Protein AF-R5M3F8-F1 (afdb_monomer)

Foldseek 3Di:
DDPLVVLVVVVCVVQQKDFQKKKWWWQPLRWTKIWTWIQRPVVRFIKIKIAGRVPDDNPCRVVRIDIDTDDPVLVVLLLVLCVVCVVVQVDPVSQEAAQPQEPHTKMWMWGCHPNDIGIHIYHFADDPSVVSCLSVLVSRCVRDDPVCVVVNCRRHVVVPPALADAPFNHKDQAQLADDDPVPRPADQPDAFDWLAWDDDPQWIWTATPNKTWIWHADPSRIITIDIPDPHCNHVNNRSVCVNVVVHDAFWKKWFDPDLCCVVVVNTDIWGFRDADPQWTFTRRRNDTDTDGVVCVVVVRMDTPDDDPVRVVVND

pLDDT: mean 89.32, std 7.95, range [46.47, 97.69]

Nearest PDB structures (foldseek):
  1yem-assembly1_A  TM=2.404E-01  e=8.252E-01  Pyrococcus furiosus DSM 3638
  2dc4-assembly1_B  TM=2.552E-01  e=2.721E+00  Pyrococcus horikoshii
  3cvm-assembly2_B  TM=3.099E-01  e=3.615E+00  unclassified
  1db2-assembly1_A  TM=3.287E-01  e=7.565E+00  Homo sapiens

Sequence (315 aa):
MDNSILVIQKYLKKKKERVLLDLYIRDYNKSNFYIALVFNKRIEKFKVLFVPLDVCENKYIDDYVCYQFIDISSVNYILNTINDNDKLIRNDIFRNKINKYINSYYIEINTHINKRDYKFVTTRYIPSEWLFMFDVIVTLFERIPSFMNELCREILAVFSNSNEAIDYKYSIDFDLVNDDFSTLLFDTSEVHEVLFLEFIGGKYFAIVDNVLVVVEYNPRKILNLYCSSDDDSYIYSVLVAIRNKSYKKFYKLMVVDDKHDFEVGVAKYYLCYGLENDKFLIISGDKLETLDKSLYDEGLIRILDSDLELDKKLK

Radius of gyration: 23.75 Å; Cα contacts (8 Å, |Δi|>4): 570; chains: 1; bounding box: 52×48×65 Å

Solvent-accessible surface area (backbone atoms only — not comparable to full-atom values): 17606 Å² total; per-residue (Å²): 130,65,70,55,57,58,46,51,55,52,48,35,55,75,66,45,38,44,69,40,33,36,39,41,37,35,40,47,93,81,40,35,39,39,37,31,40,29,41,29,69,85,79,74,44,41,30,30,38,35,33,60,47,84,76,49,50,91,87,53,48,81,82,60,53,45,78,28,79,50,58,69,67,65,50,51,48,46,54,46,52,54,58,78,41,46,80,61,66,71,38,65,72,75,27,52,56,65,48,90,56,34,84,37,26,38,38,36,40,39,38,49,51,96,92,40,80,48,70,34,35,26,36,57,45,55,58,71,93,48,55,75,49,51,64,47,51,51,61,51,54,78,43,44,68,74,84,50,53,59,58,55,48,55,28,45,29,72,76,63,81,44,65,79,47,65,85,54,63,30,30,41,89,44,46,82,86,77,57,65,71,88,74,52,97,60,60,76,85,52,78,61,68,69,74,27,30,41,80,55,97,73,28,34,45,31,35,36,91,90,32,50,30,39,42,34,65,48,99,87,30,38,36,35,34,30,57,73,51,94,63,48,32,58,52,40,24,50,55,52,32,60,69,68,65,62,67,30,75,59,31,34,39,40,37,37,95,48,68,66,27,70,78,76,66,58,62,48,77,35,47,27,82,50,75,56,95,66,23,37,34,30,48,60,47,75,39,83,47,73,46,60,42,64,42,42,78,73,55,32,42,45,75,80,41,82,50,78,67,58,60,58,76,72,107

Secondary structure (DSSP, 8-state):
--HHHHHHHHHHHHHTEEEEEEEEEEEETTEEEEEEEEEETTTTEEEEEEEEGGG--TT-HHHH-EEEEE-HHHHHHHHHHHHHTHHHHT-HHHHEE--TTB-S-EEEEEEEETTEEEEEEEESS--GGGTHHHHHHHHHHTTS-GGGHHHHHHHTGGGS--TT----SEEEE--TTTS-GGGSSS--S----EEEEEEETTEEEEEETTEEEEEEE-TT-EEEEEESSS-THHHHHHHHHHHTT--BPPEEEEE-SSTTHHHHT--EEEEEEEEETTEEEEEETTEEEEEETHHHHTT-EEEEE--HHHHHHH-

Mean predicted aligned error: 7.32 Å

Structure (mmCIF, N/CA/C/O backbone):
data_AF-R5M3F8-F1
#
_entry.id   AF-R5M3F8-F1
#
loop_
_atom_site.group_PDB
_atom_site.id
_atom_site.type_symbol
_atom_site.label_atom_id
_atom_site.label_alt_id
_atom_site.label_comp_id
_atom_site.label_asym_id
_atom_site.label_entity_id
_atom_site.label_seq_id
_atom_site.pdbx_PDB_ins_code
_atom_site.Cartn_x
_atom_site.Cartn_y
_atom_site.Cartn_z
_atom_site.occupancy
_atom_site.B_iso_or_equiv
_atom_site.auth_seq_id
_atom_site.auth_comp_id
_atom_site.auth_asym_id
_atom_site.auth_atom_id
_atom_site.pdbx_PDB_model_num
ATOM 1 N N . MET A 1 1 ? -2.786 16.055 20.857 1.00 46.47 1 MET A N 1
ATOM 2 C CA . MET A 1 1 ? -3.782 14.963 20.842 1.00 46.47 1 MET A CA 1
ATOM 3 C C . MET A 1 1 ? -4.945 15.476 20.017 1.00 46.47 1 MET A C 1
ATOM 5 O O . MET A 1 1 ? -5.462 16.529 20.373 1.00 46.47 1 MET A O 1
ATOM 9 N N . ASP A 1 2 ? -5.259 14.842 18.887 1.00 63.53 2 ASP A N 1
ATOM 10 C CA . ASP A 1 2 ? -6.290 15.343 17.967 1.00 63.53 2 ASP A CA 1
ATOM 11 C C . ASP A 1 2 ? -7.635 15.490 18.680 1.00 63.53 2 ASP A C 1
ATOM 13 O O . ASP A 1 2 ? -8.081 14.575 19.378 1.00 63.53 2 ASP A O 1
ATOM 17 N N . ASN A 1 3 ? -8.286 16.644 18.505 1.00 73.25 3 ASN A N 1
ATOM 18 C CA . ASN A 1 3 ? -9.576 16.943 19.131 1.00 73.25 3 ASN A CA 1
ATOM 19 C C . ASN A 1 3 ? -10.612 15.839 18.858 1.00 73.25 3 ASN A C 1
ATOM 21 O O . ASN A 1 3 ? -11.385 15.506 19.756 1.00 73.25 3 ASN A O 1
ATOM 25 N N . SER A 1 4 ? -10.576 15.217 17.675 1.00 77.31 4 SER A N 1
ATOM 26 C CA . SER A 1 4 ? -11.477 14.138 17.251 1.00 77.31 4 SER A CA 1
ATOM 27 C C . SER A 1 4 ? -11.401 12.890 18.141 1.00 77.31 4 SER A C 1
ATOM 29 O O . SER A 1 4 ? -12.437 12.315 18.478 1.00 77.31 4 SER A O 1
ATOM 31 N N . ILE A 1 5 ? -10.212 12.511 18.629 1.00 80.06 5 ILE A N 1
ATOM 32 C CA . ILE A 1 5 ? -10.051 11.352 19.530 1.00 80.06 5 ILE A CA 1
ATOM 33 C C . ILE A 1 5 ? -10.754 11.611 20.868 1.00 80.06 5 ILE A C 1
ATOM 35 O O . ILE A 1 5 ? -11.438 10.737 21.403 1.00 80.06 5 ILE A O 1
ATOM 39 N N . LEU A 1 6 ? -10.650 12.834 21.399 1.00 84.50 6 LEU A N 1
ATOM 40 C CA . LEU A 1 6 ? -11.339 13.211 22.637 1.00 84.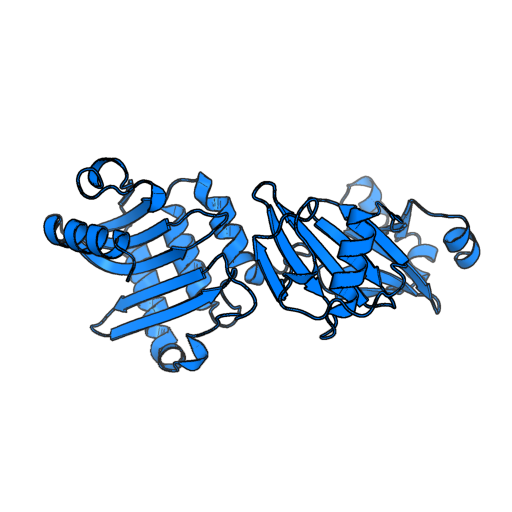50 6 LEU A CA 1
ATOM 41 C C . LEU A 1 6 ? -12.865 13.168 22.473 1.00 84.50 6 LEU A C 1
ATOM 43 O O . LEU A 1 6 ? -13.570 12.806 23.421 1.00 84.50 6 LEU A O 1
ATOM 47 N N . VAL A 1 7 ? -13.383 13.517 21.289 1.00 86.88 7 VAL A N 1
ATOM 48 C CA . VAL A 1 7 ? -14.817 13.394 20.975 1.00 86.88 7 VAL A CA 1
ATOM 49 C C . VAL A 1 7 ? -15.248 11.930 21.022 1.00 86.88 7 VAL A C 1
ATOM 51 O O . VAL A 1 7 ? -16.211 11.606 21.721 1.00 86.88 7 VAL A O 1
ATOM 54 N N . ILE A 1 8 ? -14.503 11.037 20.367 1.00 89.25 8 ILE A N 1
ATOM 55 C CA . ILE A 1 8 ? -14.793 9.596 20.347 1.00 89.25 8 ILE A CA 1
ATOM 56 C C . ILE A 1 8 ? -14.748 8.998 21.753 1.00 89.25 8 ILE A C 1
ATOM 58 O O . ILE A 1 8 ? -15.662 8.282 22.159 1.00 89.25 8 ILE A O 1
ATOM 62 N N . GLN A 1 9 ? -13.733 9.326 22.551 1.00 89.00 9 GLN A N 1
ATOM 63 C CA . GLN A 1 9 ? -13.631 8.823 23.923 1.00 89.00 9 GLN A CA 1
ATOM 64 C C . GLN A 1 9 ? -14.828 9.258 24.783 1.00 89.00 9 GLN A C 1
ATOM 66 O O . GLN A 1 9 ? -15.403 8.449 25.522 1.00 89.00 9 GLN A O 1
ATOM 71 N N . LYS A 1 10 ? -15.255 10.525 24.670 1.00 89.94 10 LYS A N 1
ATOM 72 C CA . LYS A 1 10 ? -16.466 11.027 25.344 1.00 89.94 10 LYS A CA 1
ATOM 73 C C . LYS A 1 10 ? -17.719 10.297 24.855 1.00 89.94 10 LYS A C 1
ATOM 75 O O . LYS A 1 10 ? -18.569 9.930 25.672 1.00 89.94 10 LYS A O 1
ATOM 80 N N . TYR A 1 11 ? -17.816 10.064 23.550 1.00 91.19 11 TYR A N 1
ATOM 81 C CA . TYR A 1 11 ? -18.914 9.349 22.911 1.00 91.19 11 TYR A CA 1
ATOM 82 C C . TYR A 1 11 ? -19.051 7.905 23.417 1.00 91.19 11 TYR A C 1
ATOM 84 O O . TYR A 1 11 ? -20.096 7.529 23.959 1.00 91.19 11 TYR A O 1
ATOM 92 N N . LEU A 1 12 ? -17.972 7.124 23.352 1.00 92.75 12 LEU A N 1
ATOM 93 C CA . LEU A 1 12 ? -17.917 5.738 23.824 1.00 92.75 12 LEU A CA 1
ATOM 94 C C . LEU A 1 12 ? -18.256 5.636 25.317 1.00 92.75 12 LEU A C 1
ATOM 96 O O . LEU A 1 12 ? -19.056 4.788 25.735 1.00 92.75 12 LEU A O 1
ATOM 100 N N . LYS A 1 13 ? -17.745 6.570 26.131 1.00 92.44 13 LYS A N 1
ATOM 101 C CA . LYS A 1 13 ? -18.074 6.655 27.562 1.00 92.44 13 LYS A CA 1
ATOM 102 C C . LYS A 1 13 ? -19.572 6.882 27.790 1.00 92.44 13 LYS A C 1
ATOM 104 O O . LYS A 1 13 ? -20.167 6.187 28.618 1.00 92.44 13 LYS A O 1
ATOM 109 N N . LYS A 1 14 ? -20.212 7.789 27.038 1.00 91.88 14 LYS A N 1
ATOM 110 C CA . LYS A 1 14 ? -21.673 8.031 27.089 1.00 91.88 14 LYS A CA 1
ATOM 111 C C . LYS A 1 14 ? -22.463 6.763 26.731 1.00 91.88 14 LYS A C 1
ATOM 113 O O . LYS A 1 14 ? -23.449 6.432 27.406 1.00 91.88 14 LYS A O 1
ATOM 118 N N . LYS A 1 15 ? -22.011 6.007 25.725 1.00 92.00 15 LYS A N 1
ATOM 119 C CA . LYS A 1 15 ? -22.625 4.734 25.297 1.00 92.00 15 LYS A CA 1
ATOM 120 C C . LYS A 1 15 ? -22.344 3.557 26.248 1.00 92.00 15 LYS A C 1
ATOM 122 O O . LYS A 1 15 ? -23.021 2.537 26.146 1.00 92.00 15 LYS A O 1
ATOM 127 N N . LYS A 1 16 ? -21.473 3.730 27.254 1.00 94.75 16 LYS A N 1
ATOM 128 C CA . LYS A 1 16 ? -20.971 2.675 28.163 1.00 94.75 16 LYS A CA 1
ATOM 129 C C . LYS A 1 16 ? -20.241 1.558 27.408 1.00 94.75 16 LYS A C 1
ATOM 131 O O . LYS A 1 16 ? -20.384 0.377 27.734 1.00 94.75 16 LYS A O 1
ATOM 136 N N . GLU A 1 17 ? -19.468 1.943 26.405 1.00 95.75 17 GLU A N 1
ATOM 137 C CA . GLU A 1 17 ? -18.689 1.032 25.575 1.00 95.75 17 GLU A CA 1
ATOM 138 C C . GLU A 1 17 ? -17.230 1.024 26.028 1.00 95.75 17 GLU A C 1
ATOM 140 O O . GLU A 1 17 ? -16.650 2.068 26.331 1.00 95.75 17 GLU A O 1
ATOM 145 N N . ARG A 1 18 ? -16.659 -0.176 26.145 1.00 95.00 18 ARG A N 1
ATOM 146 C CA . ARG A 1 18 ? -15.248 -0.391 26.476 1.00 95.00 18 ARG A CA 1
ATOM 147 C C . ARG A 1 18 ? -14.515 -0.821 25.214 1.00 95.00 18 ARG A C 1
ATOM 149 O O . ARG A 1 18 ? -14.872 -1.854 24.657 1.00 95.00 18 ARG A O 1
ATOM 156 N N . VAL A 1 19 ? -13.492 -0.073 24.821 1.00 95.75 19 VAL A N 1
ATOM 157 C CA . VAL A 1 19 ? -12.592 -0.452 23.725 1.00 95.75 19 VAL A CA 1
ATOM 158 C C . VAL A 1 19 ? -11.742 -1.647 24.149 1.00 95.75 19 VAL A C 1
ATOM 160 O O . VAL A 1 19 ? -11.277 -1.705 25.289 1.00 95.75 19 VAL A O 1
ATOM 163 N N . LEU A 1 20 ? -11.596 -2.617 23.252 1.00 96.25 20 LEU A N 1
ATOM 164 C CA . LEU A 1 20 ? -10.705 -3.773 23.403 1.00 96.25 20 LEU A CA 1
ATOM 165 C C . LEU A 1 20 ? -9.510 -3.669 22.463 1.00 96.25 20 LEU A C 1
ATOM 167 O O . LEU A 1 20 ? -8.409 -4.074 22.818 1.00 96.25 20 LEU A O 1
ATOM 171 N N . LEU A 1 21 ? -9.755 -3.136 21.273 1.00 96.50 21 LEU A N 1
ATOM 172 C CA . LEU A 1 21 ? -8.787 -2.912 20.219 1.00 96.50 21 LEU A CA 1
ATOM 173 C C . LEU A 1 21 ? -9.275 -1.708 19.420 1.00 96.50 21 LEU A C 1
ATOM 175 O O . LEU A 1 21 ? -10.465 -1.648 19.100 1.00 96.50 21 LEU A O 1
ATOM 179 N N . ASP A 1 22 ? -8.391 -0.781 19.092 1.00 96.19 22 ASP A N 1
ATOM 180 C CA . ASP A 1 22 ? -8.676 0.256 18.113 1.00 96.19 22 ASP A CA 1
ATOM 181 C C . ASP A 1 22 ? -7.530 0.472 17.137 1.00 96.19 22 ASP A C 1
ATOM 183 O O . ASP A 1 22 ? -6.392 0.069 17.372 1.00 96.19 22 ASP A O 1
ATOM 187 N N . LEU A 1 23 ? -7.897 1.038 15.998 1.00 96.38 23 LEU A N 1
ATOM 188 C CA . LEU A 1 23 ? -7.054 1.336 14.864 1.00 96.38 23 LEU A CA 1
ATOM 189 C C . LEU A 1 23 ? -7.346 2.780 14.456 1.00 96.38 23 LEU A C 1
ATOM 191 O O . LEU A 1 23 ? -8.469 3.127 14.082 1.00 96.38 23 LEU A O 1
ATOM 195 N N . TYR A 1 24 ? -6.323 3.615 14.547 1.00 95.25 24 TYR A N 1
ATOM 196 C CA . TYR A 1 24 ? -6.329 4.996 14.108 1.00 95.25 24 TYR A CA 1
ATOM 197 C C . TYR A 1 24 ? -5.483 5.118 12.844 1.00 95.25 24 TYR A C 1
ATOM 199 O O . TYR A 1 24 ? -4.287 4.834 12.861 1.00 95.25 24 TYR A O 1
ATOM 207 N N . ILE A 1 25 ? -6.117 5.529 11.749 1.00 94.44 25 ILE A N 1
ATOM 208 C CA . ILE A 1 25 ? -5.465 5.733 10.457 1.00 94.44 25 ILE A CA 1
ATOM 209 C C . ILE A 1 25 ? -5.529 7.220 10.154 1.00 94.44 25 ILE A C 1
ATOM 211 O O . ILE A 1 25 ? -6.622 7.782 10.063 1.00 94.44 25 ILE A O 1
ATOM 215 N N . ARG A 1 26 ? -4.370 7.857 10.007 1.00 92.06 26 ARG A N 1
ATOM 216 C CA . ARG A 1 26 ? -4.282 9.281 9.690 1.00 92.06 26 ARG A CA 1
ATOM 217 C C . ARG A 1 26 ? -3.716 9.515 8.317 1.00 92.06 26 ARG A C 1
ATOM 219 O O . ARG A 1 26 ? -2.819 8.794 7.879 1.00 92.06 26 ARG A O 1
ATOM 226 N N . ASP A 1 27 ? -4.184 10.597 7.713 1.00 87.75 27 ASP A N 1
ATOM 227 C CA . ASP A 1 27 ? -3.636 11.130 6.475 1.00 87.75 27 ASP A CA 1
ATOM 228 C C . ASP A 1 27 ? -3.572 10.061 5.364 1.00 87.75 27 ASP A C 1
ATOM 230 O O . ASP A 1 27 ? -2.717 10.118 4.480 1.00 87.75 27 ASP A O 1
ATOM 234 N N . TYR A 1 28 ? -4.491 9.083 5.382 1.00 87.94 28 TYR A N 1
ATOM 235 C CA . TYR A 1 28 ? -4.690 8.162 4.266 1.00 87.94 28 TYR A CA 1
ATOM 236 C C . TYR A 1 28 ? -5.359 8.952 3.162 1.00 87.94 28 TYR A C 1
ATOM 238 O O . TYR A 1 28 ? -6.531 9.319 3.278 1.00 87.94 28 TYR A O 1
ATOM 246 N N . ASN A 1 29 ? -4.617 9.262 2.103 1.00 83.88 29 ASN A N 1
ATOM 247 C CA . ASN A 1 29 ? -5.153 10.078 1.025 1.00 83.88 29 ASN A CA 1
ATOM 248 C C . ASN A 1 29 ? -5.717 11.432 1.524 1.00 83.88 29 ASN A C 1
ATOM 250 O O . ASN A 1 29 ? -6.631 11.965 0.911 1.00 83.88 29 ASN A O 1
ATOM 254 N N . LYS A 1 30 ? -5.191 12.025 2.610 1.00 84.44 30 LYS A N 1
ATOM 255 C CA . LYS A 1 30 ? -5.749 13.237 3.276 1.00 84.44 30 LYS A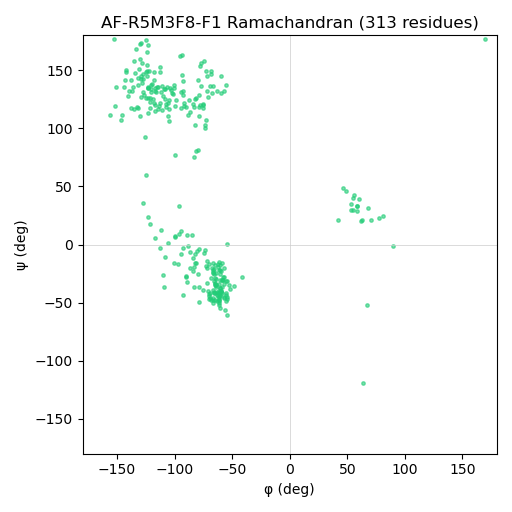 CA 1
ATOM 256 C C . LYS A 1 30 ? -7.069 13.010 4.032 1.00 84.44 30 LYS A C 1
ATOM 258 O O . LYS A 1 30 ? -7.813 13.958 4.267 1.00 84.44 30 LYS A O 1
ATOM 263 N N . SER A 1 31 ? -7.370 11.767 4.394 1.00 88.69 31 SER A N 1
ATOM 264 C CA . SER A 1 31 ? -8.524 11.398 5.212 1.00 88.69 31 SER A CA 1
ATOM 265 C C . SER A 1 31 ? -8.098 10.654 6.476 1.00 88.69 31 SER A C 1
ATOM 267 O O . SER A 1 31 ? -7.090 9.942 6.489 1.00 88.69 31 SER A O 1
ATOM 269 N N . ASN A 1 32 ? -8.880 10.817 7.540 1.00 91.94 32 ASN A N 1
ATOM 270 C CA . ASN A 1 32 ? -8.612 10.261 8.860 1.00 91.94 32 ASN A CA 1
ATOM 271 C C . ASN A 1 32 ? -9.750 9.329 9.296 1.00 91.94 32 ASN A C 1
ATOM 273 O O . ASN A 1 32 ? -10.930 9.681 9.217 1.00 91.94 32 ASN A O 1
ATOM 277 N N . PHE A 1 33 ? -9.407 8.154 9.821 1.00 93.50 33 PHE A N 1
ATOM 278 C CA . PHE A 1 33 ? -10.369 7.119 10.201 1.00 93.50 33 PHE A CA 1
ATOM 279 C C . PHE A 1 33 ? -10.062 6.537 11.576 1.00 93.50 33 PHE A C 1
ATOM 281 O O . PHE A 1 33 ? -8.905 6.388 11.967 1.00 93.50 33 PHE A O 1
ATOM 288 N N . TYR A 1 34 ? -11.115 6.150 12.289 1.00 94.81 34 TYR A N 1
ATOM 289 C CA . TYR A 1 34 ? -11.026 5.383 13.525 1.00 94.81 34 TYR A CA 1
ATOM 290 C C . TYR A 1 34 ? -11.898 4.137 13.427 1.00 94.81 34 TYR A C 1
ATOM 292 O O . TYR A 1 34 ? -13.085 4.221 13.104 1.00 94.81 34 TYR A O 1
ATOM 300 N N . ILE A 1 35 ? -11.309 2.985 13.726 1.00 96.75 35 ILE A N 1
ATOM 301 C CA . ILE A 1 35 ? -11.986 1.692 13.782 1.00 96.75 35 ILE A CA 1
ATOM 302 C C . ILE A 1 35 ? -11.768 1.120 15.178 1.00 96.75 35 ILE A C 1
ATOM 304 O O . ILE A 1 35 ? -10.651 1.152 15.681 1.00 96.75 35 ILE A O 1
ATOM 308 N N . ALA A 1 36 ? -12.801 0.584 15.822 1.00 96.81 36 ALA A N 1
ATOM 309 C CA . ALA A 1 36 ? -12.648 -0.003 17.150 1.00 96.81 36 ALA A CA 1
ATOM 310 C C . ALA A 1 36 ? -13.525 -1.228 17.369 1.00 96.81 36 ALA A C 1
ATOM 312 O O . ALA A 1 36 ? -14.725 -1.209 17.108 1.00 96.81 36 ALA A O 1
ATOM 313 N N . LEU A 1 37 ? -12.945 -2.267 17.960 1.00 97.69 37 LEU A N 1
ATOM 314 C CA . LEU A 1 37 ? -13.687 -3.343 18.593 1.00 97.69 37 LEU A CA 1
ATOM 315 C C . LEU A 1 37 ? -14.070 -2.916 20.011 1.00 97.69 37 LEU A C 1
ATOM 317 O O . LEU A 1 37 ? -13.213 -2.699 20.875 1.00 97.69 37 LEU A O 1
ATOM 321 N N . VAL A 1 38 ? -15.371 -2.844 20.271 1.00 97.00 38 VAL A N 1
ATOM 322 C CA . VAL A 1 38 ? -15.917 -2.394 21.550 1.00 97.00 38 VAL A CA 1
ATOM 323 C C . VAL A 1 38 ? -16.852 -3.425 22.169 1.00 97.00 38 VAL A C 1
ATOM 325 O O . VAL A 1 38 ? -17.626 -4.098 21.490 1.00 97.00 38 VAL A O 1
ATOM 328 N N . PHE A 1 39 ? -16.826 -3.513 23.496 1.00 96.88 39 PHE A N 1
ATOM 329 C CA . PHE A 1 39 ? -17.820 -4.227 24.289 1.00 96.88 39 PHE A CA 1
ATOM 330 C C . PHE A 1 39 ? -18.832 -3.240 24.872 1.00 96.88 39 PHE A C 1
ATOM 332 O O . PHE A 1 39 ? -18.475 -2.368 25.674 1.00 96.88 39 PHE A O 1
ATOM 339 N N . ASN A 1 40 ? -20.105 -3.390 24.511 1.00 96.12 40 ASN A N 1
ATOM 340 C CA . ASN A 1 40 ? -21.181 -2.573 25.054 1.00 96.12 40 ASN A CA 1
ATOM 341 C C . ASN A 1 40 ? -21.746 -3.207 26.329 1.00 96.12 40 ASN A C 1
ATOM 343 O O . ASN A 1 40 ? -22.437 -4.223 26.279 1.00 96.12 40 ASN A O 1
ATOM 347 N N . LYS A 1 41 ? -21.515 -2.558 27.475 1.00 93.62 41 LYS A N 1
ATOM 348 C CA . LYS A 1 41 ? -21.935 -3.076 28.787 1.00 93.62 41 LYS A CA 1
ATOM 349 C C . LYS A 1 41 ? -23.451 -3.113 28.998 1.00 93.62 41 LYS A C 1
ATOM 351 O O . LYS A 1 41 ? -23.896 -3.783 29.915 1.00 93.62 41 LYS A O 1
ATOM 356 N N . ARG A 1 42 ? -24.245 -2.350 28.235 1.00 92.69 42 ARG A N 1
ATOM 357 C CA . ARG A 1 42 ? -25.708 -2.285 28.433 1.00 92.69 42 ARG A CA 1
ATOM 358 C C . ARG A 1 42 ? -26.428 -3.482 27.833 1.00 92.69 42 ARG A C 1
ATOM 360 O O . ARG A 1 42 ? -27.438 -3.900 28.376 1.00 92.69 42 ARG A O 1
ATOM 367 N N . ILE A 1 43 ? -25.936 -3.961 26.694 1.00 94.12 43 ILE A N 1
ATOM 368 C CA . ILE A 1 43 ? -26.549 -5.064 25.942 1.00 94.12 43 ILE A CA 1
ATOM 369 C C . ILE A 1 43 ? -25.687 -6.328 25.945 1.00 94.12 43 ILE A C 1
ATOM 371 O O . ILE A 1 43 ? -26.084 -7.324 25.355 1.00 94.12 43 ILE A O 1
ATOM 375 N N . GLU A 1 44 ? -24.502 -6.267 26.558 1.00 94.69 44 GLU A N 1
ATOM 376 C CA . GLU A 1 44 ? -23.551 -7.378 26.675 1.00 94.69 44 GLU A CA 1
ATOM 377 C C . GLU A 1 44 ? -23.167 -7.990 25.318 1.00 94.69 44 GLU A C 1
ATOM 379 O O . GLU A 1 44 ? -23.033 -9.202 25.157 1.00 94.69 44 GLU A O 1
ATOM 384 N N . LYS A 1 45 ? -22.986 -7.130 24.310 1.00 96.62 45 LYS A N 1
ATOM 385 C CA . LYS A 1 45 ? -22.571 -7.517 22.955 1.00 96.62 45 LYS A CA 1
ATOM 386 C C . LYS A 1 45 ? -21.310 -6.782 22.530 1.00 96.62 45 LYS A C 1
ATOM 388 O O . LYS A 1 45 ? -21.046 -5.662 22.974 1.00 96.62 45 LYS A O 1
ATOM 393 N N . PHE A 1 46 ? -20.579 -7.414 21.621 1.00 97.62 46 PHE A N 1
ATOM 394 C CA . PHE A 1 46 ? -19.427 -6.834 20.948 1.00 97.62 46 PHE A CA 1
ATOM 395 C C . PHE A 1 46 ? -19.850 -6.211 19.623 1.00 97.62 46 PHE A C 1
ATOM 397 O O . PHE A 1 46 ? -20.777 -6.689 18.961 1.00 97.62 46 PHE A O 1
ATOM 404 N N . LYS A 1 47 ? -19.184 -5.121 19.255 1.00 96.88 47 LYS A N 1
ATOM 405 C CA . LYS A 1 47 ? -19.404 -4.419 17.993 1.00 96.88 47 LYS A CA 1
ATOM 406 C C . LYS A 1 47 ? -18.082 -3.917 17.445 1.00 96.88 47 LYS A C 1
ATOM 408 O O . LYS A 1 47 ? -17.202 -3.556 18.223 1.00 96.88 47 LYS A O 1
ATOM 413 N N . VAL A 1 48 ? -17.998 -3.826 16.129 1.00 97.44 48 VAL A N 1
ATOM 414 C CA . VAL A 1 48 ? -17.002 -3.007 15.453 1.00 97.44 48 VAL A CA 1
ATOM 415 C C . VAL A 1 48 ? -17.635 -1.654 15.150 1.00 97.44 48 VAL A C 1
ATOM 417 O O . VAL A 1 48 ? -18.775 -1.570 14.689 1.00 97.44 48 VAL A O 1
ATOM 420 N N . LEU A 1 49 ? -16.908 -0.607 15.505 1.00 95.44 49 LEU A N 1
ATOM 421 C CA . LEU A 1 49 ? -17.203 0.794 15.277 1.00 95.44 49 LEU A CA 1
ATOM 422 C C . LEU A 1 49 ? -16.312 1.286 14.136 1.00 95.44 49 LEU A C 1
ATOM 424 O O . LEU A 1 49 ? -15.112 1.040 14.174 1.00 95.44 49 LEU A O 1
ATOM 428 N N . PHE A 1 50 ? -16.874 2.031 13.191 1.00 95.31 50 PHE A N 1
ATOM 429 C CA . PHE A 1 50 ? -16.139 2.824 12.208 1.00 95.31 50 PHE A CA 1
ATOM 430 C C . PHE A 1 50 ? -16.562 4.291 12.293 1.00 95.31 50 PHE A C 1
ATOM 432 O O . PHE A 1 50 ? -17.757 4.591 12.384 1.00 95.31 50 PHE A O 1
ATOM 439 N N . VAL A 1 51 ? -15.583 5.195 12.254 1.00 92.94 51 VAL A N 1
ATOM 440 C CA . VAL A 1 51 ? -15.787 6.644 12.311 1.00 92.94 51 VAL A CA 1
ATOM 441 C C . VAL A 1 51 ? -14.875 7.349 11.298 1.00 92.94 51 VAL A C 1
ATOM 443 O O . VAL A 1 51 ? -13.651 7.296 11.454 1.00 92.94 51 VAL A O 1
ATOM 446 N N . PRO A 1 52 ? -15.431 8.052 10.296 1.00 91.19 52 PRO A N 1
ATOM 447 C CA . PRO A 1 52 ? -14.679 9.011 9.497 1.00 91.19 52 PRO A CA 1
ATOM 448 C C . PRO A 1 52 ? -14.461 10.285 10.324 1.00 91.19 52 PRO A C 1
ATOM 450 O O . PRO A 1 52 ? -15.409 10.948 10.751 1.00 91.19 52 PRO A O 1
ATOM 453 N N . LEU A 1 53 ? -13.208 10.622 10.602 1.00 89.25 53 LEU A N 1
ATOM 454 C CA . LEU A 1 53 ? -12.871 11.645 11.595 1.00 89.25 53 LEU A CA 1
ATOM 455 C C . LEU A 1 53 ? -12.919 13.063 11.049 1.00 89.25 53 LEU A C 1
ATOM 457 O O . LEU A 1 53 ? -13.122 13.994 11.827 1.00 89.25 53 LEU A O 1
ATOM 461 N N . ASP A 1 54 ? -12.786 13.216 9.735 1.00 85.81 54 ASP A N 1
ATOM 462 C CA . ASP A 1 54 ? -12.773 14.518 9.060 1.00 85.81 54 ASP A CA 1
ATOM 463 C C . ASP A 1 54 ? -14.128 15.238 9.139 1.00 85.81 54 ASP A C 1
ATOM 465 O O . ASP A 1 54 ? -14.196 16.457 9.032 1.00 85.81 54 ASP A O 1
ATOM 469 N N . VAL A 1 55 ? -15.211 14.488 9.367 1.00 79.50 55 VAL A N 1
ATOM 470 C CA . VAL A 1 55 ? -16.589 15.005 9.456 1.00 79.50 55 VAL A CA 1
ATOM 471 C C . VAL A 1 55 ? -17.128 15.037 10.891 1.00 79.50 55 VAL A C 1
ATOM 473 O O . VAL A 1 55 ? -18.272 15.423 11.129 1.00 79.50 55 VAL A O 1
ATOM 476 N N . CYS A 1 56 ? -16.318 14.635 11.875 1.00 74.12 56 CYS A N 1
ATOM 477 C CA . CYS A 1 56 ? -16.741 14.552 13.270 1.00 74.12 56 CYS A CA 1
ATOM 478 C C . CYS A 1 56 ? -16.730 15.922 13.962 1.00 74.12 56 CYS A C 1
ATOM 480 O O . CYS A 1 56 ? -15.837 16.243 14.748 1.00 74.12 56 CYS A O 1
ATOM 482 N N . GLU A 1 57 ? -17.779 16.713 13.750 1.00 64.44 57 GLU A N 1
ATOM 483 C CA . GLU A 1 57 ? -18.057 17.874 14.593 1.00 64.44 57 GLU A CA 1
ATOM 484 C C . GLU A 1 57 ? -18.676 17.437 15.934 1.00 64.44 57 GLU A C 1
ATOM 486 O O . GLU A 1 57 ? -19.580 16.602 15.990 1.00 64.44 57 GLU A O 1
ATOM 491 N N . ASN A 1 58 ? -18.205 18.033 17.038 1.00 65.94 58 ASN A N 1
ATOM 492 C CA . ASN A 1 58 ? -18.473 17.650 18.439 1.00 65.94 58 ASN A CA 1
ATOM 493 C C . ASN A 1 58 ? -19.920 17.236 18.803 1.00 65.94 58 ASN A C 1
ATOM 495 O O . ASN A 1 58 ? -20.106 16.511 19.781 1.00 65.94 58 ASN A O 1
ATOM 499 N N . LYS A 1 59 ? -20.950 17.732 18.105 1.00 64.50 59 LYS A N 1
ATOM 500 C CA . LYS A 1 59 ? -22.364 17.516 18.462 1.00 64.50 59 LYS A CA 1
ATOM 501 C C . LYS A 1 59 ? -23.079 16.432 17.648 1.00 64.50 59 LYS A C 1
ATOM 503 O O . LYS A 1 59 ? -24.109 15.962 18.121 1.00 64.50 59 LYS A O 1
ATOM 508 N N . TYR A 1 60 ? -22.533 16.005 16.509 1.00 74.69 60 TYR A N 1
ATOM 509 C CA . TYR A 1 60 ? -23.232 15.141 15.544 1.00 74.69 60 TYR A CA 1
ATOM 510 C C . TYR A 1 60 ? -22.514 13.813 15.275 1.00 74.69 60 TYR A C 1
ATOM 512 O O . TYR A 1 60 ? -22.818 13.127 14.312 1.00 74.69 60 TYR A O 1
ATOM 520 N N . ILE A 1 61 ? -21.577 13.399 16.139 1.00 83.00 61 ILE A N 1
ATOM 521 C CA . ILE A 1 61 ? -20.852 12.124 15.974 1.00 83.00 61 ILE A CA 1
ATOM 522 C C . ILE A 1 61 ? -21.787 10.906 15.847 1.00 83.00 61 ILE A C 1
ATOM 524 O O . ILE A 1 61 ? -21.460 9.966 15.134 1.00 83.00 61 ILE A O 1
ATOM 528 N N . ASP A 1 62 ? -22.962 10.934 16.491 1.00 83.50 62 ASP A N 1
ATOM 529 C CA . ASP A 1 62 ? -23.980 9.882 16.362 1.00 83.50 62 ASP A CA 1
ATOM 530 C C . ASP A 1 62 ? -24.428 9.664 14.899 1.00 83.50 62 ASP A C 1
ATOM 532 O O . ASP A 1 62 ? -24.780 8.538 14.557 1.00 83.50 62 ASP A O 1
ATOM 536 N N . ASP A 1 63 ? -24.364 10.693 14.046 1.00 84.94 63 ASP A N 1
ATOM 537 C CA . ASP A 1 63 ? -24.821 10.651 12.649 1.00 84.94 63 ASP A CA 1
ATOM 538 C C . ASP A 1 63 ? -23.772 10.049 11.694 1.00 84.94 63 ASP A C 1
ATOM 540 O O . ASP A 1 63 ? -24.110 9.604 10.598 1.00 84.94 63 ASP A O 1
ATOM 544 N N . TYR A 1 64 ? -22.501 10.005 12.107 1.00 85.69 64 TYR A N 1
ATOM 545 C CA . TYR A 1 64 ? -21.372 9.559 11.272 1.00 85.69 64 TYR A CA 1
ATOM 546 C C . TYR A 1 64 ? -20.807 8.195 11.679 1.00 85.69 64 TYR A C 1
ATOM 548 O O . TYR A 1 64 ? -19.979 7.612 10.978 1.00 85.69 64 TYR A O 1
ATOM 556 N N . VAL A 1 65 ? -21.233 7.686 12.830 1.00 89.75 65 VAL A N 1
ATOM 557 C CA . VAL A 1 65 ? -20.756 6.433 13.404 1.00 89.75 65 VAL A CA 1
ATOM 558 C C . VAL A 1 65 ? -21.462 5.239 12.761 1.00 89.75 65 VAL A C 1
ATOM 560 O O . VAL A 1 65 ? -22.684 5.112 12.814 1.00 89.75 65 VAL A O 1
ATOM 563 N N . CYS A 1 66 ? -20.679 4.297 12.242 1.00 91.75 66 CYS A N 1
ATOM 564 C CA . CYS A 1 66 ? -21.173 3.007 11.771 1.00 91.75 66 CYS A CA 1
ATOM 565 C C . CYS A 1 66 ? -20.866 1.912 12.796 1.00 91.75 66 CYS A C 1
ATOM 567 O O . CYS A 1 66 ? -19.728 1.775 13.242 1.00 91.75 66 CYS A O 1
ATOM 569 N N . TYR A 1 67 ? -21.874 1.110 13.146 1.00 93.69 67 TYR A N 1
ATOM 570 C CA . TYR A 1 67 ? -21.712 -0.060 14.007 1.00 93.69 67 TYR A CA 1
ATOM 571 C C . TYR A 1 67 ? -22.125 -1.331 13.286 1.00 93.69 67 TYR A C 1
ATOM 573 O O . TYR A 1 67 ? -23.207 -1.396 12.703 1.00 93.69 67 TYR A O 1
ATOM 581 N N . GLN A 1 68 ? -21.339 -2.382 13.475 1.00 96.44 68 GLN A N 1
ATOM 582 C CA . GLN A 1 68 ? -21.721 -3.734 13.101 1.00 96.44 68 GLN A CA 1
ATOM 583 C C . GLN A 1 68 ? -21.449 -4.690 14.259 1.00 96.44 68 GLN A C 1
ATOM 585 O O . GLN A 1 68 ? -20.430 -4.596 14.942 1.00 96.44 68 GLN A O 1
ATOM 590 N N . PHE A 1 69 ? -22.387 -5.597 14.529 1.00 96.25 69 PHE A N 1
ATOM 591 C CA . PHE A 1 69 ? -22.176 -6.631 15.537 1.00 96.25 69 PHE A CA 1
ATOM 592 C C . PHE A 1 69 ? -21.104 -7.617 15.080 1.00 96.25 69 PHE A C 1
ATOM 594 O O . PHE A 1 69 ? -20.996 -7.934 13.897 1.00 96.25 69 PHE A O 1
ATOM 601 N N . ILE A 1 70 ? -20.356 -8.129 16.051 1.00 97.06 70 ILE A N 1
ATOM 602 C CA . ILE A 1 70 ? -19.378 -9.194 15.857 1.00 97.06 70 ILE A CA 1
ATOM 603 C C . ILE A 1 70 ? -19.656 -10.300 16.871 1.00 97.06 70 ILE A C 1
ATOM 605 O O . ILE A 1 70 ? -20.036 -10.037 18.019 1.00 97.06 70 ILE A O 1
ATOM 609 N N . ASP A 1 71 ? -19.548 -11.543 16.422 1.00 94.56 71 ASP A N 1
ATOM 610 C CA . ASP A 1 71 ? -19.796 -12.710 17.253 1.00 94.56 71 ASP A CA 1
ATOM 611 C C . ASP A 1 71 ? -18.648 -12.945 18.248 1.00 94.56 71 ASP A C 1
ATOM 613 O O . ASP A 1 71 ? -17.515 -12.498 18.069 1.00 94.56 71 ASP A O 1
ATOM 617 N N . ILE A 1 72 ? -18.959 -13.661 19.328 1.00 95.06 72 ILE A N 1
ATOM 618 C CA . ILE A 1 72 ? -18.002 -13.926 20.404 1.00 95.06 72 ILE A CA 1
ATOM 619 C C . ILE A 1 72 ? -16.814 -14.778 19.940 1.00 95.06 72 ILE A C 1
ATOM 621 O O . ILE A 1 72 ? -15.726 -14.628 20.488 1.00 95.06 72 ILE A O 1
ATOM 625 N N . SER A 1 73 ? -16.991 -15.649 18.943 1.00 95.06 73 SER A N 1
ATOM 626 C CA . SER A 1 73 ? -15.926 -16.531 18.460 1.00 95.06 73 SER A CA 1
ATOM 627 C C . SER A 1 73 ? -14.850 -15.720 17.745 1.00 95.06 73 SER A C 1
ATOM 629 O O . SER A 1 73 ? -13.675 -15.858 18.080 1.00 95.06 73 SER A O 1
ATOM 631 N N . SER A 1 74 ? -15.250 -14.799 16.862 1.00 95.88 74 SER A N 1
ATOM 632 C CA . SER A 1 74 ? -14.345 -13.845 16.206 1.00 95.88 74 SER A CA 1
ATOM 633 C C . SER A 1 74 ? -13.619 -12.953 17.220 1.00 95.88 74 SER A C 1
ATOM 635 O O . SER A 1 74 ? -12.420 -12.706 17.107 1.00 95.88 74 SER A O 1
ATOM 637 N N . VAL A 1 75 ? -14.317 -12.506 18.269 1.00 96.12 75 VAL A N 1
ATOM 638 C CA . VAL A 1 75 ? -13.688 -11.728 19.350 1.00 96.12 75 VAL A CA 1
ATOM 639 C C . VAL A 1 75 ? -12.665 -12.564 20.110 1.00 96.12 75 VAL A C 1
ATOM 641 O O . VAL A 1 75 ? -11.546 -12.106 20.320 1.00 96.12 75 VAL A O 1
ATOM 644 N N . ASN A 1 76 ? -13.017 -13.785 20.510 1.00 95.06 76 ASN A N 1
ATOM 645 C CA . ASN A 1 76 ? -12.101 -14.675 21.218 1.00 95.06 76 ASN A CA 1
ATOM 646 C C . ASN A 1 76 ? -10.865 -14.995 20.376 1.00 95.06 76 ASN A C 1
ATOM 648 O O . ASN A 1 76 ? -9.773 -15.037 20.933 1.00 95.06 76 ASN A O 1
ATOM 652 N N . TYR A 1 77 ? -11.021 -15.159 19.059 1.00 94.81 77 TYR A N 1
ATOM 653 C CA . TYR A 1 77 ? -9.898 -15.310 18.137 1.00 94.81 77 TYR A CA 1
ATOM 654 C C . TYR A 1 77 ? -8.936 -14.122 18.243 1.00 94.81 77 TYR A C 1
ATOM 656 O O . TYR A 1 77 ? -7.783 -14.317 18.610 1.00 94.81 77 TYR A O 1
ATOM 664 N N . ILE A 1 78 ? -9.427 -12.889 18.056 1.00 94.88 78 ILE A N 1
ATOM 665 C CA . ILE A 1 78 ? -8.611 -11.666 18.174 1.00 94.88 78 ILE A CA 1
ATOM 666 C C . ILE A 1 78 ? -7.896 -11.598 19.532 1.00 94.88 78 ILE A C 1
ATOM 668 O O . ILE A 1 78 ? -6.698 -11.317 19.603 1.00 94.88 78 ILE A O 1
ATOM 672 N N . LEU A 1 79 ? -8.626 -11.851 20.624 1.00 93.75 79 LEU A N 1
ATOM 673 C CA . LEU A 1 79 ? -8.067 -11.790 21.975 1.00 93.75 79 LEU A CA 1
ATOM 674 C C . LEU A 1 79 ? -6.966 -12.839 22.184 1.00 93.75 79 LEU A C 1
ATOM 676 O O . LEU A 1 79 ? -5.933 -12.518 22.771 1.00 93.75 79 LEU A O 1
ATOM 680 N N . ASN A 1 80 ? -7.178 -14.070 21.718 1.00 93.88 80 ASN A N 1
ATOM 681 C CA . ASN A 1 80 ? -6.201 -15.151 21.825 1.00 93.88 80 ASN A CA 1
ATOM 682 C C . ASN A 1 80 ? -4.965 -14.855 20.976 1.00 93.88 80 ASN A C 1
ATOM 684 O O . ASN A 1 80 ? -3.866 -14.899 21.513 1.00 93.88 80 ASN A O 1
ATOM 688 N N . THR A 1 81 ? -5.134 -14.417 19.725 1.00 93.88 81 THR A N 1
ATOM 689 C CA . THR A 1 81 ? -4.023 -14.051 18.836 1.00 93.88 81 THR A CA 1
ATOM 690 C C . THR A 1 81 ? -3.109 -12.999 19.465 1.00 93.88 81 THR A C 1
ATOM 692 O O . THR A 1 81 ? -1.885 -13.127 19.413 1.00 93.88 81 THR A O 1
ATOM 695 N N . ILE A 1 82 ? -3.670 -11.983 20.129 1.00 92.25 82 ILE A N 1
ATOM 696 C CA . ILE A 1 82 ? -2.866 -10.970 20.832 1.00 92.25 82 ILE A CA 1
ATOM 697 C C . ILE A 1 82 ? -2.183 -11.562 22.077 1.00 92.25 82 ILE A C 1
ATOM 699 O O . ILE A 1 82 ? -1.005 -11.292 22.315 1.00 92.25 82 ILE A O 1
ATOM 703 N N . ASN A 1 83 ? -2.885 -12.383 22.863 1.00 91.06 83 ASN A N 1
ATOM 704 C CA . ASN A 1 83 ? -2.325 -12.998 24.073 1.00 91.06 83 ASN A CA 1
ATOM 705 C C . ASN A 1 83 ? -1.203 -14.005 23.767 1.00 91.06 83 ASN A C 1
ATOM 707 O O . ASN A 1 83 ? -0.199 -14.031 24.481 1.00 91.06 83 ASN A O 1
ATOM 711 N N . ASP A 1 84 ? -1.339 -14.800 22.709 1.00 93.06 84 ASP A N 1
ATOM 712 C CA . ASP A 1 84 ? -0.356 -15.811 22.307 1.00 93.06 84 ASP A CA 1
ATOM 713 C C . ASP A 1 84 ? 0.966 -15.163 21.863 1.00 93.06 84 ASP A C 1
ATOM 715 O O . ASP A 1 84 ? 2.044 -15.737 22.029 1.00 93.06 84 ASP A O 1
ATOM 719 N N . ASN A 1 85 ? 0.901 -13.911 21.400 1.00 92.25 85 ASN A N 1
ATOM 720 C CA . ASN A 1 85 ? 2.051 -13.107 20.994 1.00 92.25 85 ASN A CA 1
ATOM 721 C C . ASN A 1 85 ? 2.571 -12.162 22.102 1.00 92.25 85 ASN A C 1
ATOM 723 O O . ASN A 1 85 ? 3.471 -11.359 21.847 1.00 92.25 85 ASN A O 1
ATOM 727 N N . ASP A 1 86 ? 2.089 -12.278 23.351 1.00 88.50 86 ASP A N 1
ATOM 728 C CA . ASP A 1 86 ? 2.400 -11.353 24.462 1.00 88.50 86 ASP A CA 1
ATOM 729 C C . ASP A 1 86 ? 3.905 -11.117 24.683 1.00 88.50 86 ASP A C 1
ATOM 731 O O . ASP A 1 86 ? 4.346 -10.009 24.992 1.00 88.50 86 ASP A O 1
ATOM 735 N N . LYS A 1 87 ? 4.723 -12.163 24.526 1.00 88.25 87 LYS A N 1
ATOM 736 C CA . LYS A 1 87 ? 6.177 -12.058 24.715 1.00 88.25 87 LYS A CA 1
ATOM 737 C C . LYS A 1 87 ? 6.826 -11.135 23.683 1.00 88.25 87 LYS A C 1
ATOM 739 O O . LYS A 1 87 ? 7.689 -10.345 24.056 1.00 88.25 87 LYS A O 1
ATOM 744 N N . LEU A 1 88 ? 6.409 -11.231 22.420 1.00 87.88 88 LEU A N 1
ATOM 745 C CA . LEU A 1 88 ? 6.939 -10.421 21.320 1.00 87.88 88 LEU A CA 1
ATOM 746 C C . LEU A 1 88 ? 6.499 -8.965 21.475 1.00 87.88 88 LEU A C 1
ATOM 748 O O . LEU A 1 88 ? 7.321 -8.049 21.430 1.00 87.88 88 LEU A O 1
ATOM 752 N N . ILE A 1 89 ? 5.209 -8.758 21.748 1.00 90.94 89 ILE A N 1
ATOM 753 C CA . ILE A 1 89 ? 4.606 -7.424 21.775 1.00 90.94 89 ILE A CA 1
ATOM 754 C C . ILE A 1 89 ? 5.075 -6.575 22.953 1.00 90.94 89 ILE A C 1
ATOM 756 O O . ILE A 1 89 ? 4.938 -5.364 22.892 1.00 90.94 89 ILE A O 1
ATOM 760 N N . ARG A 1 90 ? 5.667 -7.146 24.009 1.00 88.25 90 ARG A N 1
ATOM 761 C CA . ARG A 1 90 ? 6.258 -6.362 25.112 1.00 88.25 90 ARG A CA 1
ATOM 762 C C . ARG A 1 90 ? 7.466 -5.529 24.696 1.00 88.25 90 ARG A C 1
ATOM 764 O O . ARG A 1 90 ? 7.782 -4.569 25.390 1.00 88.25 90 ARG A O 1
ATOM 771 N N . ASN A 1 91 ? 8.129 -5.867 23.594 1.00 89.81 91 ASN A N 1
ATOM 772 C CA . ASN A 1 91 ? 9.269 -5.107 23.102 1.00 89.81 91 ASN A CA 1
ATOM 773 C C . ASN A 1 91 ? 8.804 -3.837 22.367 1.00 89.81 91 ASN A C 1
ATOM 775 O O . ASN A 1 91 ? 8.129 -3.913 21.347 1.00 89.81 91 ASN A O 1
ATOM 779 N N . ASP A 1 92 ? 9.183 -2.662 22.862 1.00 86.88 92 ASP A N 1
ATOM 780 C CA . ASP A 1 92 ? 8.781 -1.374 22.281 1.00 86.88 92 ASP A CA 1
ATOM 781 C C . ASP A 1 92 ? 9.321 -1.167 20.859 1.00 86.88 92 ASP A C 1
ATOM 783 O O . ASP A 1 92 ? 8.606 -0.646 20.004 1.00 86.88 92 ASP A O 1
ATOM 787 N N . ILE A 1 93 ? 10.543 -1.636 20.579 1.00 89.00 93 ILE A N 1
ATOM 788 C CA . ILE A 1 93 ? 11.167 -1.559 19.246 1.00 89.00 93 ILE A CA 1
ATOM 789 C C . ILE A 1 93 ? 10.387 -2.416 18.247 1.00 89.00 93 ILE A C 1
ATOM 791 O O . ILE A 1 93 ? 10.231 -2.049 17.087 1.00 89.00 93 ILE A O 1
ATOM 795 N N . PHE A 1 94 ? 9.847 -3.548 18.702 1.00 92.25 94 PHE A N 1
ATOM 796 C CA . PHE A 1 94 ? 8.999 -4.389 17.863 1.00 92.25 94 PHE A CA 1
ATOM 797 C C . PHE A 1 94 ? 7.704 -3.667 17.465 1.00 92.25 94 PHE A C 1
ATOM 799 O O . PHE A 1 94 ? 7.232 -3.855 16.347 1.00 92.25 94 PHE A O 1
ATOM 806 N N . ARG A 1 95 ? 7.150 -2.827 18.351 1.00 94.06 95 ARG A N 1
ATOM 807 C CA . ARG A 1 95 ? 5.874 -2.125 18.143 1.00 94.06 95 ARG A CA 1
ATOM 808 C C . ARG A 1 95 ? 5.990 -0.795 17.399 1.00 94.06 95 ARG A C 1
ATOM 810 O O . ARG A 1 95 ? 4.981 -0.322 16.883 1.00 94.06 95 ARG A O 1
ATOM 817 N N . ASN A 1 96 ? 7.165 -0.171 17.362 1.00 94.81 96 ASN A N 1
ATOM 818 C CA . ASN A 1 96 ? 7.372 1.092 16.659 1.00 94.81 96 ASN A CA 1
ATOM 819 C C . ASN A 1 96 ? 8.142 0.875 15.354 1.00 94.81 96 ASN A C 1
ATOM 821 O O . ASN A 1 96 ? 9.347 0.635 15.358 1.00 94.81 96 ASN A O 1
ATOM 825 N N . LYS A 1 97 ? 7.418 0.977 14.243 1.00 94.00 97 LYS A N 1
ATOM 826 C CA . LYS A 1 97 ? 7.877 0.726 12.875 1.00 94.00 97 LYS A CA 1
ATOM 827 C C . LYS A 1 97 ? 7.559 1.920 11.969 1.00 94.00 97 LYS A C 1
ATOM 829 O O . LYS A 1 97 ? 7.159 1.749 10.823 1.00 94.00 97 LYS A O 1
ATOM 834 N N . ILE A 1 98 ? 7.647 3.136 12.513 1.00 92.75 98 ILE A N 1
ATOM 835 C CA . ILE A 1 98 ? 7.435 4.379 11.760 1.00 92.75 98 ILE A CA 1
ATOM 836 C C . ILE A 1 98 ? 8.607 4.597 10.801 1.00 92.75 98 ILE A C 1
ATOM 838 O O . ILE A 1 98 ? 9.759 4.668 11.233 1.00 92.75 98 ILE A O 1
ATOM 842 N N . ASN A 1 99 ? 8.307 4.797 9.520 1.00 89.06 99 ASN A N 1
ATOM 843 C CA . ASN A 1 99 ? 9.254 5.351 8.566 1.00 89.06 99 ASN A CA 1
ATOM 844 C C . ASN A 1 99 ? 9.176 6.886 8.620 1.00 89.06 99 ASN A C 1
ATOM 846 O O . ASN A 1 99 ? 8.169 7.487 8.255 1.00 89.06 99 ASN A O 1
ATOM 850 N N . LYS A 1 100 ? 10.260 7.535 9.064 1.00 88.06 100 LYS A N 1
ATOM 851 C CA . LYS A 1 100 ? 10.346 9.003 9.198 1.00 88.06 100 LYS A CA 1
ATOM 852 C C . LYS A 1 100 ? 10.205 9.766 7.872 1.00 88.06 100 LYS A C 1
ATOM 854 O O . LYS A 1 100 ? 9.984 10.972 7.894 1.00 88.06 100 LYS A O 1
ATOM 859 N N . TYR A 1 101 ? 10.372 9.079 6.745 1.00 85.56 101 TYR A N 1
ATOM 860 C CA . TYR A 1 101 ? 10.290 9.628 5.393 1.00 85.56 101 TYR A CA 1
ATOM 861 C C . TYR A 1 101 ? 8.889 9.510 4.773 1.00 85.56 101 TYR A C 1
ATOM 863 O O . TYR A 1 101 ? 8.646 9.993 3.665 1.00 85.56 101 TYR A O 1
ATOM 871 N N . ILE A 1 102 ? 7.957 8.885 5.493 1.00 85.38 102 ILE A N 1
ATOM 872 C CA . ILE A 1 102 ? 6.544 8.812 5.143 1.00 85.38 102 ILE A CA 1
ATOM 873 C C . ILE A 1 102 ? 5.790 9.755 6.083 1.00 85.38 102 ILE A C 1
ATOM 875 O O . ILE A 1 102 ? 5.693 9.510 7.285 1.00 85.38 102 ILE A O 1
ATOM 879 N N . ASN A 1 103 ? 5.268 10.855 5.537 1.00 80.88 103 ASN A N 1
ATOM 880 C CA . ASN A 1 103 ? 4.530 11.864 6.310 1.00 80.88 103 ASN A CA 1
ATOM 881 C C . ASN A 1 103 ? 3.002 11.722 6.199 1.00 80.88 103 ASN A C 1
ATOM 883 O O . ASN A 1 103 ? 2.262 12.557 6.712 1.00 80.88 103 ASN A O 1
ATOM 887 N N . SER A 1 104 ? 2.539 10.661 5.543 1.00 77.94 104 SER A N 1
ATOM 888 C CA . SER A 1 104 ? 1.133 10.330 5.318 1.00 77.94 104 SER A CA 1
ATOM 889 C C . SER A 1 104 ? 0.871 8.867 5.707 1.00 77.94 104 SER A C 1
ATOM 891 O O . SER A 1 104 ? 1.802 8.139 6.043 1.00 77.94 104 SER A O 1
ATOM 893 N N . TYR A 1 105 ? -0.387 8.413 5.713 1.00 86.25 105 TYR A N 1
ATOM 894 C CA . TYR A 1 105 ? -0.733 7.016 6.032 1.00 86.25 105 TYR A CA 1
ATOM 895 C C . TYR A 1 105 ? -0.204 6.528 7.397 1.00 86.25 105 TYR A C 1
ATOM 897 O O . TYR A 1 105 ? 0.317 5.418 7.525 1.00 86.25 105 TYR A O 1
ATOM 905 N N . TYR A 1 106 ? -0.305 7.343 8.443 1.00 93.19 106 TYR A N 1
ATOM 906 C CA . TYR A 1 106 ? 0.085 6.899 9.780 1.00 93.19 106 TYR A CA 1
ATOM 907 C C . TYR A 1 106 ? -0.933 5.896 10.323 1.00 93.19 106 TYR A C 1
ATOM 909 O O . TYR A 1 106 ? -2.137 6.153 10.293 1.00 93.19 106 TYR A O 1
ATOM 917 N N . ILE A 1 107 ? -0.451 4.777 10.854 1.00 95.50 107 ILE A N 1
ATOM 918 C CA . ILE A 1 107 ? -1.275 3.699 11.393 1.00 95.50 107 ILE A CA 1
ATOM 919 C C . ILE A 1 107 ? -0.896 3.486 12.854 1.00 95.50 107 ILE A C 1
ATOM 921 O O . ILE A 1 107 ? 0.253 3.186 13.180 1.00 95.50 107 ILE A O 1
ATOM 925 N N . GLU A 1 108 ? -1.877 3.603 13.738 1.00 96.50 108 GLU A N 1
ATOM 926 C CA . GLU A 1 108 ? -1.748 3.313 15.161 1.00 96.50 108 GLU A CA 1
ATOM 927 C C . GLU A 1 108 ? -2.768 2.255 15.568 1.00 96.50 108 GLU A C 1
ATOM 929 O O . GLU A 1 108 ? -3.960 2.425 15.339 1.00 96.50 108 GLU A O 1
ATOM 934 N N . ILE A 1 109 ? -2.307 1.171 16.189 1.00 96.94 109 ILE A N 1
ATOM 935 C CA . ILE A 1 109 ? -3.157 0.100 16.714 1.00 96.94 109 ILE A CA 1
ATOM 936 C C . ILE A 1 109 ? -2.975 0.054 18.227 1.00 96.94 109 ILE A C 1
ATOM 938 O O . ILE A 1 109 ? -1.864 -0.183 18.710 1.00 96.94 109 ILE A O 1
ATOM 942 N N . ASN A 1 110 ? -4.055 0.248 18.980 1.00 95.69 110 ASN A N 1
ATOM 943 C CA . ASN A 1 110 ? -4.047 0.153 20.436 1.00 95.69 110 ASN A CA 1
ATOM 944 C C . ASN A 1 110 ? -4.821 -1.078 20.897 1.00 95.69 110 ASN A C 1
ATOM 946 O O . ASN A 1 110 ? -5.984 -1.264 20.552 1.00 95.69 110 ASN A O 1
ATOM 950 N N . THR A 1 111 ? -4.199 -1.910 21.727 1.00 94.88 111 THR A N 1
ATOM 951 C CA . THR A 1 111 ? -4.844 -3.077 22.342 1.00 94.88 111 THR A CA 1
ATOM 952 C C . THR A 1 111 ? -5.072 -2.810 23.826 1.00 94.88 111 THR A C 1
ATOM 954 O O . THR A 1 111 ? -4.131 -2.414 24.510 1.00 94.88 111 THR A O 1
ATOM 957 N N . HIS A 1 112 ? -6.267 -3.106 24.332 1.00 93.00 112 HIS A N 1
ATOM 958 C CA . HIS A 1 112 ? -6.693 -2.914 25.724 1.00 93.00 112 HIS A CA 1
ATOM 959 C C . HIS A 1 112 ? -7.200 -4.238 26.322 1.00 93.00 112 HIS A C 1
ATOM 961 O O . HIS A 1 112 ? -8.369 -4.392 26.708 1.00 93.00 112 HIS A O 1
ATOM 967 N N . ILE A 1 113 ? -6.325 -5.243 26.359 1.00 85.19 113 ILE A N 1
ATOM 968 C CA . ILE A 1 113 ? -6.679 -6.638 26.652 1.00 85.19 113 ILE A CA 1
ATOM 969 C C . ILE A 1 113 ? -6.029 -7.061 27.966 1.00 85.19 113 ILE A C 1
ATOM 971 O O . ILE A 1 113 ? -4.867 -6.776 28.224 1.00 85.19 113 ILE A O 1
ATOM 975 N N . ASN A 1 114 ? -6.787 -7.737 28.836 1.00 81.12 114 ASN A N 1
ATOM 976 C CA . ASN A 1 114 ? -6.275 -8.279 30.103 1.00 81.12 114 ASN A CA 1
ATOM 977 C C . ASN A 1 114 ? -5.553 -7.254 31.005 1.00 81.12 114 ASN A C 1
ATOM 979 O O . ASN A 1 114 ? -4.618 -7.601 31.723 1.00 81.12 114 ASN A O 1
ATOM 983 N N . LYS A 1 115 ? -6.027 -5.996 31.005 1.00 82.25 115 LYS A N 1
ATOM 984 C CA . LYS A 1 115 ? -5.423 -4.854 31.729 1.00 82.25 115 LYS A CA 1
ATOM 985 C C . LYS A 1 115 ? -4.008 -4.495 31.249 1.00 82.25 115 LYS A C 1
ATOM 987 O O . LYS A 1 115 ? -3.248 -3.894 32.004 1.00 82.25 115 LYS A O 1
ATOM 992 N N . ARG A 1 116 ? -3.650 -4.896 30.032 1.00 87.81 116 ARG A N 1
ATOM 993 C CA . ARG A 1 116 ? -2.422 -4.495 29.356 1.00 87.81 116 ARG A CA 1
ATOM 994 C C . ARG A 1 116 ? -2.788 -3.594 28.193 1.00 87.81 116 ARG A C 1
ATOM 996 O O . ARG A 1 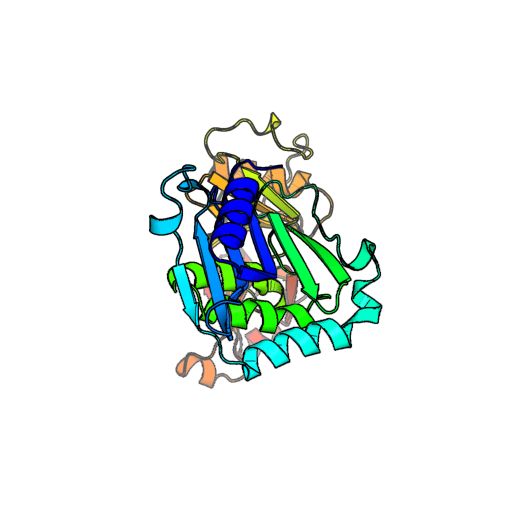116 ? -3.728 -3.888 27.453 1.00 87.81 116 ARG A O 1
ATOM 1003 N N . ASP A 1 117 ? -2.021 -2.523 28.075 1.00 92.50 117 ASP A N 1
ATOM 1004 C CA . ASP A 1 117 ? -2.169 -1.530 27.030 1.00 92.50 117 ASP A CA 1
ATOM 1005 C C . ASP A 1 117 ? -0.918 -1.581 26.156 1.00 92.50 117 ASP A C 1
ATOM 1007 O O . ASP A 1 117 ? 0.193 -1.327 26.629 1.00 92.50 117 ASP A O 1
ATOM 1011 N N . TYR A 1 118 ? -1.097 -1.941 24.888 1.00 94.44 118 TYR A N 1
ATOM 1012 C CA . TYR A 1 118 ? -0.028 -1.931 23.895 1.00 94.44 118 TYR A CA 1
ATOM 1013 C C . TYR A 1 118 ? -0.410 -1.001 22.762 1.00 94.44 118 TYR A C 1
ATOM 1015 O O . TYR A 1 118 ? -1.542 -1.029 22.289 1.00 94.44 118 TYR A O 1
ATOM 1023 N N . LYS A 1 119 ? 0.565 -0.210 22.326 1.00 95.94 119 LYS A N 1
ATOM 1024 C CA . LYS A 1 119 ? 0.459 0.683 21.181 1.00 95.94 119 LYS A CA 1
ATOM 1025 C C . LYS A 1 119 ? 1.467 0.248 20.129 1.00 95.94 119 LYS A C 1
ATOM 1027 O O . LYS A 1 119 ? 2.664 0.196 20.426 1.00 95.94 119 LYS A O 1
ATOM 1032 N N . PHE A 1 120 ? 0.966 -0.060 18.942 1.00 97.00 120 PHE A N 1
ATOM 1033 C CA . PHE A 1 120 ? 1.729 -0.354 17.735 1.00 97.00 120 PHE A CA 1
ATOM 1034 C C . PHE A 1 120 ? 1.596 0.828 16.792 1.00 97.00 120 PHE A C 1
ATOM 1036 O O . PHE A 1 120 ? 0.502 1.366 16.635 1.00 97.00 120 PHE A O 1
ATOM 1043 N N . VAL A 1 121 ? 2.700 1.252 16.196 1.00 96.62 121 VAL A N 1
ATOM 1044 C CA . VAL A 1 121 ? 2.730 2.408 15.303 1.00 96.62 121 VAL A CA 1
ATOM 1045 C C . VAL A 1 121 ? 3.576 2.101 14.086 1.00 96.62 121 VAL A C 1
ATOM 1047 O O . VAL A 1 121 ? 4.687 1.587 14.204 1.00 96.62 121 VAL A O 1
ATOM 1050 N N . THR A 1 122 ? 3.049 2.410 12.914 1.00 95.06 122 THR A N 1
ATOM 1051 C CA . THR A 1 122 ? 3.736 2.228 11.640 1.00 95.06 122 THR A CA 1
ATOM 1052 C C . THR A 1 122 ? 3.213 3.238 10.623 1.00 95.06 122 THR A C 1
ATOM 1054 O O . THR A 1 122 ? 2.328 4.044 10.916 1.00 95.06 122 THR A O 1
ATOM 1057 N N . THR A 1 123 ? 3.797 3.233 9.439 1.00 93.12 123 THR A N 1
ATOM 1058 C CA . THR A 1 123 ? 3.454 4.127 8.338 1.00 93.12 123 THR A CA 1
ATOM 1059 C C . THR A 1 123 ? 3.197 3.289 7.103 1.00 93.12 123 THR A C 1
ATOM 1061 O O . THR A 1 123 ? 4.031 2.458 6.752 1.00 93.12 123 THR A O 1
ATOM 1064 N N . ARG A 1 124 ? 2.077 3.556 6.430 1.00 88.38 124 ARG A N 1
ATOM 1065 C CA . ARG A 1 124 ? 1.619 2.953 5.174 1.00 88.38 124 ARG A CA 1
ATOM 1066 C C . ARG A 1 1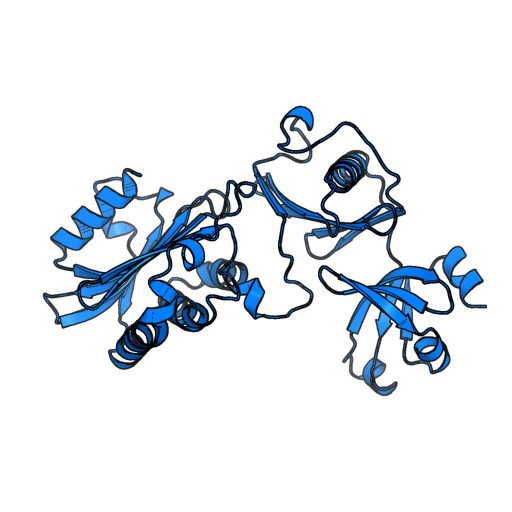24 ? 1.247 1.475 5.237 1.00 88.38 124 ARG A C 1
ATOM 1068 O O . ARG A 1 124 ? 0.135 1.138 4.846 1.00 88.38 124 ARG A O 1
ATOM 1075 N N . TYR A 1 125 ? 2.128 0.624 5.748 1.00 90.12 125 TYR A N 1
ATOM 1076 C CA . TYR A 1 125 ? 1.958 -0.825 5.738 1.00 90.12 125 TYR A CA 1
ATOM 1077 C C . TYR A 1 125 ? 2.036 -1.417 7.133 1.00 90.12 125 TYR A C 1
ATOM 1079 O O . TYR A 1 125 ? 2.761 -0.930 7.994 1.00 90.12 125 TYR A O 1
ATOM 1087 N N . ILE A 1 126 ? 1.317 -2.513 7.339 1.00 92.12 126 ILE A N 1
ATOM 1088 C CA . ILE A 1 126 ? 1.530 -3.393 8.477 1.00 92.12 126 ILE A CA 1
ATOM 1089 C C . ILE A 1 126 ? 2.806 -4.206 8.207 1.00 92.12 126 ILE A C 1
ATOM 1091 O O . ILE A 1 126 ? 2.861 -4.923 7.206 1.00 92.12 126 ILE A O 1
ATOM 1095 N N . PRO A 1 127 ? 3.828 -4.114 9.077 1.00 90.62 127 PRO A N 1
ATOM 1096 C CA . PRO A 1 127 ? 5.084 -4.834 8.911 1.00 90.62 127 PRO A CA 1
ATOM 1097 C C . PRO A 1 127 ? 4.878 -6.349 8.875 1.00 90.62 127 PRO A C 1
ATOM 1099 O O . PRO A 1 127 ? 4.050 -6.888 9.614 1.00 90.62 127 PRO A O 1
ATOM 1102 N N . SER A 1 128 ? 5.681 -7.048 8.072 1.00 88.50 128 SER A N 1
ATOM 1103 C CA . SER A 1 128 ? 5.614 -8.511 7.950 1.00 88.50 128 SER A CA 1
ATOM 1104 C C . SER A 1 128 ? 5.838 -9.231 9.286 1.00 88.50 128 SER A C 1
ATOM 1106 O O . SER A 1 128 ? 5.236 -10.276 9.541 1.00 88.50 128 SER A O 1
ATOM 1108 N N . GLU A 1 129 ? 6.630 -8.650 10.197 1.00 90.38 129 GLU A N 1
ATOM 1109 C CA . GLU A 1 129 ? 6.855 -9.211 11.533 1.00 90.38 129 GLU A CA 1
ATOM 1110 C C . GLU A 1 129 ? 5.590 -9.183 12.406 1.00 90.38 129 GLU A C 1
ATOM 1112 O O . GLU A 1 129 ? 5.522 -9.873 13.425 1.00 90.38 129 GLU A O 1
ATOM 1117 N N . TRP A 1 130 ? 4.576 -8.405 12.020 1.00 93.69 130 TRP A N 1
ATOM 1118 C CA . TRP A 1 130 ? 3.262 -8.360 12.659 1.00 93.69 130 TRP A CA 1
ATOM 1119 C C . TRP A 1 130 ? 2.250 -9.258 11.944 1.00 93.69 130 TRP A C 1
ATOM 1121 O O . TRP A 1 130 ? 1.063 -8.953 11.946 1.00 93.69 130 TRP A O 1
ATOM 1131 N N . LEU A 1 131 ? 2.681 -10.384 11.369 1.00 91.81 131 LEU A N 1
ATOM 1132 C CA . LEU A 1 131 ? 1.791 -11.350 10.708 1.00 91.81 131 LEU A CA 1
ATOM 1133 C C . LEU A 1 131 ? 0.563 -11.724 11.554 1.00 91.81 131 LEU A C 1
ATOM 1135 O O . LEU A 1 131 ? -0.535 -11.855 11.027 1.00 91.81 131 LEU A O 1
ATOM 1139 N N . PHE A 1 132 ? 0.712 -11.809 12.877 1.00 92.25 132 PHE A N 1
ATOM 1140 C CA . PHE A 1 132 ? -0.403 -12.074 13.792 1.00 92.25 132 PHE A CA 1
ATOM 1141 C C . PHE A 1 132 ? -1.513 -11.000 13.758 1.00 92.25 132 PHE A C 1
ATOM 1143 O O . PHE A 1 132 ? -2.643 -11.276 14.150 1.00 92.25 132 PHE A O 1
ATOM 1150 N N . MET A 1 133 ? -1.219 -9.776 13.306 1.00 93.56 133 MET A N 1
ATOM 1151 C CA . MET A 1 133 ? -2.203 -8.702 13.137 1.00 93.56 133 MET A CA 1
ATOM 1152 C C . MET A 1 133 ? 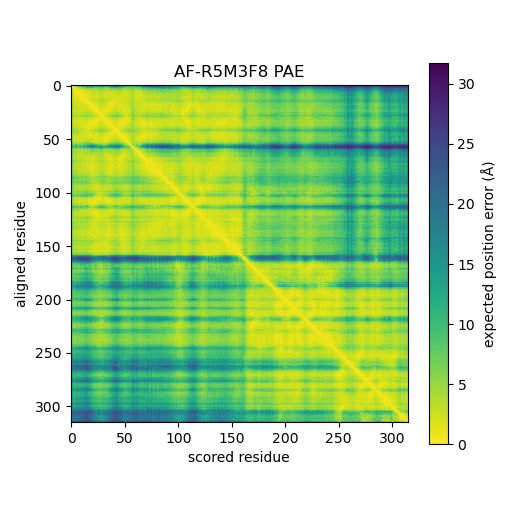-2.999 -8.818 11.835 1.00 93.56 133 MET A C 1
ATOM 1154 O O . MET A 1 133 ? -4.037 -8.168 11.735 1.00 93.56 133 MET A O 1
ATOM 1158 N N . PHE A 1 134 ? -2.559 -9.623 10.861 1.00 93.31 134 PHE A N 1
ATOM 1159 C CA . PHE A 1 134 ? -3.221 -9.744 9.558 1.00 93.31 134 PHE A CA 1
ATOM 1160 C C . PHE A 1 134 ? -4.704 -10.100 9.720 1.00 93.31 134 PHE A C 1
ATOM 1162 O O . PHE A 1 134 ? -5.576 -9.298 9.385 1.00 93.31 134 PHE A O 1
ATOM 1169 N N . ASP A 1 135 ? -4.997 -11.248 10.337 1.00 91.19 135 ASP A N 1
ATOM 1170 C CA . ASP A 1 135 ? -6.379 -11.702 10.518 1.00 91.19 135 ASP A CA 1
ATOM 1171 C C . ASP A 1 135 ? -7.173 -10.778 11.446 1.00 91.19 135 ASP A C 1
ATOM 1173 O O . ASP A 1 135 ? -8.381 -10.617 11.280 1.00 91.19 135 ASP A O 1
ATOM 1177 N N . VAL A 1 136 ? -6.508 -10.159 12.429 1.00 94.50 136 VAL A N 1
ATOM 1178 C CA . VAL A 1 136 ? -7.143 -9.199 13.343 1.00 94.50 136 VAL A CA 1
ATOM 1179 C C . VAL A 1 136 ? -7.674 -8.008 12.550 1.00 94.50 136 VAL A C 1
ATOM 1181 O O . VAL A 1 136 ? -8.833 -7.629 12.713 1.00 94.50 136 VAL A O 1
ATOM 1184 N N . ILE A 1 137 ? -6.851 -7.444 11.667 1.00 95.62 137 ILE A N 1
ATOM 1185 C CA . ILE A 1 137 ? -7.217 -6.311 10.818 1.00 95.62 137 ILE A CA 1
ATOM 1186 C C . ILE A 1 137 ? -8.290 -6.727 9.813 1.00 95.62 137 ILE A C 1
ATOM 1188 O O . ILE A 1 137 ? -9.310 -6.045 9.729 1.00 95.62 137 ILE A O 1
ATOM 1192 N N . VAL A 1 138 ? -8.129 -7.859 9.122 1.00 94.25 138 VAL A N 1
ATOM 1193 C CA . VAL A 1 138 ? -9.143 -8.375 8.184 1.00 94.25 138 VAL A CA 1
ATOM 1194 C C . VAL A 1 138 ? -10.495 -8.531 8.883 1.00 94.25 138 VAL A C 1
ATOM 1196 O O . VAL A 1 138 ? -11.493 -7.985 8.416 1.00 94.25 138 VAL A O 1
ATOM 1199 N N . THR A 1 139 ? -10.520 -9.157 10.063 1.00 94.62 139 THR A N 1
ATOM 1200 C CA . THR A 1 139 ? -11.749 -9.354 10.849 1.00 94.62 139 THR A CA 1
ATOM 1201 C C . THR A 1 139 ? -12.424 -8.029 11.214 1.00 94.62 139 THR A C 1
ATOM 1203 O O . THR A 1 139 ? -13.652 -7.952 11.252 1.00 94.62 139 THR A O 1
ATOM 1206 N N . LEU A 1 140 ? -11.656 -6.970 11.500 1.00 95.69 140 LEU A N 1
ATOM 1207 C CA . LEU A 1 140 ? -12.228 -5.641 11.726 1.00 95.69 140 LEU A CA 1
ATOM 1208 C C . LEU A 1 140 ? -12.811 -5.060 10.435 1.00 95.69 140 LEU A C 1
ATOM 1210 O O . LEU A 1 140 ? -13.939 -4.572 10.454 1.00 95.69 140 LEU A O 1
ATOM 1214 N N . PHE A 1 141 ? -12.070 -5.116 9.326 1.00 95.44 141 PHE A N 1
ATOM 1215 C CA . PHE A 1 141 ? -12.480 -4.524 8.050 1.00 95.44 141 PHE A CA 1
ATOM 1216 C C . PHE A 1 141 ? -13.680 -5.238 7.404 1.00 95.44 141 PHE A C 1
ATOM 1218 O O . PHE A 1 141 ? -14.510 -4.588 6.775 1.00 95.44 141 PHE A O 1
ATOM 1225 N N . GLU A 1 142 ? -13.873 -6.534 7.648 1.00 94.06 142 GLU A N 1
ATOM 1226 C CA . GLU A 1 142 ? -15.098 -7.258 7.264 1.00 94.06 142 GLU A CA 1
ATOM 1227 C C . GLU A 1 142 ? -16.373 -6.718 7.941 1.00 94.06 142 GLU A C 1
ATOM 1229 O O . GLU A 1 142 ? -17.494 -7.064 7.552 1.00 94.06 142 GLU A O 1
ATOM 1234 N N . ARG A 1 143 ? -16.219 -5.902 8.992 1.00 94.81 143 ARG A N 1
ATOM 1235 C CA . ARG A 1 143 ? -17.309 -5.338 9.801 1.00 94.81 143 ARG A CA 1
ATOM 1236 C C . ARG A 1 143 ? -17.471 -3.826 9.633 1.00 94.81 143 ARG A C 1
ATOM 1238 O O . ARG A 1 143 ? -18.156 -3.192 10.439 1.00 94.81 143 ARG A O 1
ATOM 1245 N N . ILE A 1 144 ? -16.821 -3.236 8.633 1.00 94.31 144 ILE A N 1
ATOM 1246 C CA . ILE A 1 144 ? -16.944 -1.810 8.307 1.00 94.31 144 ILE A CA 1
ATOM 1247 C C . ILE A 1 144 ? -17.408 -1.643 6.848 1.00 94.31 144 ILE A C 1
ATOM 1249 O O . ILE A 1 144 ? -17.509 -2.628 6.114 1.00 94.31 144 ILE A O 1
ATOM 1253 N N . PRO A 1 145 ? -17.751 -0.419 6.403 1.00 92.88 145 PRO A N 1
ATOM 1254 C CA . PRO A 1 145 ? -18.216 -0.195 5.037 1.00 92.88 145 PRO A CA 1
ATOM 1255 C C . PRO A 1 145 ? -17.240 -0.704 3.963 1.00 92.88 145 PRO A C 1
ATOM 1257 O O . PRO A 1 145 ? -16.041 -0.445 4.025 1.00 92.88 145 PRO A O 1
ATOM 1260 N N . SER A 1 146 ? -17.770 -1.349 2.919 1.00 91.44 146 SER A N 1
ATOM 1261 C CA . SER A 1 146 ? -16.979 -2.035 1.884 1.00 91.44 146 SER A CA 1
ATOM 1262 C C . SER A 1 146 ? -16.055 -1.131 1.062 1.00 91.44 146 SER A C 1
ATOM 1264 O O . SER A 1 146 ? -15.110 -1.624 0.451 1.00 91.44 146 SER A O 1
ATOM 1266 N N . PHE A 1 147 ? -16.292 0.185 1.035 1.00 87.75 147 PHE A N 1
ATOM 1267 C CA . PHE A 1 147 ? -15.384 1.131 0.375 1.00 87.75 147 PHE A CA 1
ATOM 1268 C C . PHE A 1 147 ? -14.006 1.195 1.058 1.00 87.75 147 PHE A C 1
ATOM 1270 O O . PHE A 1 147 ? -13.039 1.628 0.445 1.00 87.75 147 PHE A O 1
ATOM 1277 N N . MET A 1 148 ? -13.893 0.714 2.300 1.00 92.62 148 MET A N 1
ATOM 1278 C CA . MET A 1 148 ? -12.631 0.613 3.036 1.00 92.62 148 MET A CA 1
ATOM 1279 C C . MET A 1 148 ? -11.793 -0.617 2.643 1.00 92.62 148 MET A C 1
ATOM 1281 O O . MET A 1 148 ? -10.666 -0.762 3.112 1.00 92.62 148 MET A O 1
ATOM 1285 N N . ASN A 1 149 ? -12.305 -1.510 1.787 1.00 89.69 149 ASN A N 1
ATOM 1286 C CA . ASN A 1 149 ? -11.588 -2.723 1.375 1.00 89.69 149 ASN A CA 1
ATOM 1287 C C . ASN A 1 149 ? -10.311 -2.423 0.580 1.00 89.69 149 ASN A C 1
ATOM 1289 O O . ASN A 1 149 ? -9.381 -3.225 0.587 1.00 89.69 149 ASN A O 1
ATOM 1293 N N . GLU A 1 150 ? -10.266 -1.297 -0.133 1.00 87.81 150 GLU A N 1
ATOM 1294 C CA . GLU A 1 150 ? -9.055 -0.844 -0.824 1.00 87.81 150 GLU A CA 1
ATOM 1295 C C . GLU A 1 150 ? -7.967 -0.471 0.187 1.00 87.81 150 GLU A C 1
ATOM 1297 O O . GLU A 1 150 ? -6.892 -1.060 0.150 1.00 87.81 150 GLU A O 1
ATOM 1302 N N . LEU A 1 151 ? -8.303 0.351 1.190 1.00 91.00 151 LEU A N 1
ATOM 1303 C CA . LEU A 1 151 ? -7.410 0.646 2.312 1.00 91.00 151 LEU A CA 1
ATOM 1304 C C . LEU A 1 151 ? -6.922 -0.628 3.015 1.00 91.00 151 LEU A C 1
ATOM 1306 O O . LEU A 1 151 ? -5.737 -0.741 3.305 1.00 91.00 151 LEU A O 1
ATOM 1310 N N . CYS A 1 152 ? -7.810 -1.593 3.285 1.00 92.56 152 CYS A N 1
ATOM 1311 C CA . CYS A 1 152 ? -7.425 -2.863 3.911 1.00 92.56 152 CYS A CA 1
ATOM 1312 C C . CYS A 1 152 ? -6.357 -3.604 3.096 1.00 92.56 152 CYS A C 1
ATOM 1314 O O . CYS A 1 152 ? -5.359 -4.067 3.645 1.00 92.56 152 CYS A O 1
ATOM 1316 N N . ARG A 1 153 ? -6.560 -3.688 1.775 1.00 88.50 153 ARG A N 1
ATOM 1317 C CA . ARG A 1 153 ? -5.616 -4.330 0.856 1.00 88.50 153 ARG A CA 1
ATOM 1318 C C . ARG A 1 153 ? -4.294 -3.580 0.789 1.00 88.50 153 ARG A C 1
ATOM 1320 O O . ARG A 1 153 ? -3.253 -4.223 0.830 1.00 88.50 153 ARG A O 1
ATOM 1327 N N . GLU A 1 154 ? -4.327 -2.250 0.750 1.00 86.62 154 GLU A N 1
ATOM 1328 C CA . GLU A 1 154 ? -3.119 -1.423 0.753 1.00 86.62 154 GLU A CA 1
ATOM 1329 C C . GLU A 1 154 ? -2.292 -1.624 2.027 1.00 86.62 154 GLU A C 1
ATOM 1331 O O . GLU A 1 154 ? -1.112 -1.955 1.934 1.00 86.62 154 GLU A O 1
ATOM 1336 N N . ILE A 1 155 ? -2.889 -1.497 3.220 1.00 90.50 155 ILE A N 1
ATOM 1337 C CA . ILE A 1 155 ? -2.128 -1.614 4.478 1.00 90.50 155 ILE A CA 1
ATOM 1338 C C . ILE A 1 155 ? -1.594 -3.033 4.712 1.00 90.50 155 ILE A C 1
ATOM 1340 O O . ILE A 1 155 ? -0.610 -3.198 5.428 1.00 90.50 155 ILE A O 1
ATOM 1344 N N . LEU A 1 156 ? -2.215 -4.056 4.115 1.00 90.94 156 LEU A N 1
ATOM 1345 C CA . LEU A 1 156 ? -1.793 -5.459 4.204 1.00 90.94 156 LEU A CA 1
ATOM 1346 C C . LEU A 1 156 ? -1.002 -5.937 2.974 1.00 90.94 156 LEU A C 1
ATOM 1348 O O . LEU A 1 156 ? -0.701 -7.129 2.874 1.00 90.94 156 LEU A O 1
ATOM 1352 N N . ALA A 1 157 ? -0.639 -5.045 2.046 1.00 84.94 157 ALA A N 1
ATOM 1353 C CA . ALA A 1 157 ? -0.021 -5.420 0.772 1.00 84.94 157 ALA A CA 1
ATOM 1354 C C . ALA A 1 157 ? 1.269 -6.241 0.946 1.00 84.94 157 ALA A C 1
ATOM 1356 O O . ALA A 1 157 ? 1.502 -7.183 0.189 1.00 84.94 157 ALA A O 1
ATOM 1357 N N . VAL A 1 158 ? 2.046 -5.960 1.999 1.00 82.69 158 VAL A N 1
ATOM 1358 C CA . VAL A 1 158 ? 3.293 -6.669 2.346 1.00 82.69 158 VAL A CA 1
ATOM 1359 C C . VAL A 1 158 ? 3.085 -8.178 2.550 1.00 82.69 158 VAL A C 1
ATOM 1361 O O . VAL A 1 158 ? 3.994 -8.961 2.299 1.00 82.69 158 VAL A O 1
ATOM 1364 N N . PHE A 1 159 ? 1.890 -8.620 2.954 1.00 82.00 159 PHE A N 1
ATOM 1365 C CA . PHE A 1 159 ? 1.592 -10.046 3.150 1.00 82.00 159 PHE A CA 1
ATOM 1366 C C . PHE A 1 159 ? 1.222 -10.784 1.864 1.00 82.00 159 PHE A C 1
ATOM 1368 O O . PHE A 1 159 ? 1.218 -12.013 1.839 1.00 82.00 159 PHE A O 1
ATOM 1375 N N . SER A 1 160 ? 0.884 -10.055 0.801 1.00 66.31 160 SER A N 1
ATOM 1376 C CA . SER A 1 160 ? 0.272 -10.651 -0.386 1.00 66.31 160 SER A CA 1
ATOM 1377 C C . SER A 1 160 ? 1.290 -11.271 -1.350 1.00 66.31 160 SER A C 1
ATOM 1379 O O . SER A 1 160 ? 0.863 -11.932 -2.291 1.00 66.31 160 SER A O 1
ATOM 1381 N N . ASN A 1 161 ? 2.609 -11.080 -1.144 1.00 53.84 161 ASN A N 1
ATOM 1382 C CA . ASN A 1 161 ? 3.709 -11.517 -2.035 1.00 53.84 161 ASN A CA 1
ATOM 1383 C C . ASN A 1 161 ? 3.434 -11.301 -3.539 1.00 53.84 161 ASN A C 1
ATOM 1385 O O . ASN A 1 161 ? 4.013 -11.960 -4.399 1.00 53.84 161 ASN A O 1
ATOM 1389 N N . SER A 1 162 ? 2.518 -10.397 -3.870 1.00 51.88 162 SER A N 1
ATOM 1390 C CA . SER A 1 162 ? 2.143 -10.096 -5.236 1.00 51.88 162 SER A CA 1
ATOM 1391 C C . SER A 1 162 ? 3.208 -9.183 -5.814 1.00 51.88 162 SER A C 1
ATOM 1393 O O . SER A 1 162 ? 3.615 -8.239 -5.137 1.00 51.88 162 SER A O 1
ATOM 1395 N N . ASN A 1 163 ? 3.555 -9.379 -7.086 1.00 49.00 163 ASN A N 1
ATOM 1396 C CA . ASN A 1 163 ? 4.431 -8.497 -7.871 1.00 49.00 163 ASN A CA 1
ATOM 1397 C C . ASN A 1 163 ? 3.970 -7.015 -7.906 1.00 49.00 163 ASN A C 1
ATOM 1399 O O . ASN A 1 163 ? 4.596 -6.188 -8.551 1.00 49.00 163 ASN A O 1
ATOM 1403 N N . GLU A 1 164 ? 2.864 -6.658 -7.252 1.00 54.44 164 GLU A N 1
ATOM 1404 C CA . GLU A 1 164 ? 2.351 -5.293 -7.132 1.00 54.44 164 GLU A CA 1
ATOM 1405 C C . GLU A 1 164 ? 2.751 -4.583 -5.827 1.00 54.44 164 GLU A C 1
ATOM 1407 O O . GLU A 1 164 ? 2.634 -3.353 -5.752 1.00 54.44 164 GLU A O 1
ATOM 1412 N N . ALA A 1 165 ? 3.195 -5.325 -4.806 1.00 64.44 165 ALA A N 1
ATOM 1413 C CA . ALA A 1 165 ? 3.534 -4.770 -3.500 1.00 64.44 165 ALA A CA 1
ATOM 1414 C C . ALA A 1 165 ? 4.917 -4.108 -3.563 1.00 64.44 165 ALA A C 1
ATOM 1416 O O . ALA A 1 165 ? 5.928 -4.781 -3.719 1.00 64.44 165 ALA A O 1
ATOM 1417 N N . ILE A 1 166 ? 4.941 -2.778 -3.462 1.00 77.38 166 ILE A N 1
ATOM 1418 C CA . ILE A 1 166 ? 6.165 -1.973 -3.470 1.00 77.38 166 ILE A CA 1
ATOM 1419 C C . ILE A 1 166 ? 6.327 -1.347 -2.091 1.00 77.38 166 ILE A C 1
ATOM 1421 O O . ILE A 1 166 ? 5.449 -0.605 -1.631 1.00 77.38 166 ILE A O 1
ATOM 1425 N N . ASP A 1 167 ? 7.453 -1.625 -1.443 1.00 80.06 167 ASP A N 1
ATOM 1426 C CA . ASP A 1 167 ? 7.782 -1.045 -0.144 1.00 80.06 167 ASP A CA 1
ATOM 1427 C C . ASP A 1 167 ? 8.371 0.363 -0.314 1.00 80.06 167 ASP A C 1
ATOM 1429 O O . ASP A 1 167 ? 9.582 0.567 -0.369 1.00 80.06 167 ASP A O 1
ATOM 1433 N N . TYR A 1 168 ? 7.498 1.354 -0.508 1.00 87.44 168 TYR A N 1
ATOM 1434 C CA . TYR A 1 168 ? 7.917 2.729 -0.775 1.00 87.44 168 TYR A CA 1
ATOM 1435 C C . TYR A 1 168 ? 8.767 3.313 0.364 1.00 87.44 168 TYR A C 1
ATOM 1437 O O . TYR A 1 168 ? 8.360 3.347 1.526 1.00 87.44 168 TYR A O 1
ATOM 1445 N N . LYS A 1 169 ? 9.914 3.886 -0.009 1.00 88.69 169 LYS A N 1
ATOM 1446 C CA . LYS A 1 169 ? 10.831 4.600 0.886 1.00 88.69 169 LYS A CA 1
ATOM 1447 C C . LYS A 1 169 ? 10.246 5.938 1.342 1.00 88.69 169 LYS A C 1
ATOM 1449 O O . LYS A 1 169 ? 10.373 6.283 2.517 1.00 88.69 169 LYS A O 1
ATOM 1454 N N . TYR A 1 170 ? 9.574 6.654 0.437 1.00 89.94 170 TYR A N 1
ATOM 1455 C CA . TYR A 1 170 ? 8.939 7.949 0.702 1.00 89.94 170 TYR A CA 1
ATOM 1456 C C . TYR A 1 170 ? 7.455 7.936 0.340 1.00 89.94 170 TYR A C 1
ATOM 1458 O O . TYR A 1 170 ? 7.042 7.299 -0.629 1.00 89.94 170 TYR A O 1
ATOM 1466 N N . SER A 1 171 ? 6.663 8.709 1.081 1.00 89.50 171 SER A N 1
ATOM 1467 C CA . SER A 1 171 ? 5.290 9.052 0.712 1.00 89.50 171 SER A CA 1
ATOM 1468 C C . SER A 1 171 ? 4.988 10.460 1.208 1.00 89.50 171 SER A C 1
ATOM 1470 O O . SER A 1 171 ? 4.905 10.687 2.420 1.00 89.50 171 SER A O 1
ATOM 1472 N N . ILE A 1 172 ? 4.914 11.399 0.264 1.00 88.69 172 ILE A N 1
ATOM 1473 C CA . ILE A 1 172 ? 4.926 12.843 0.520 1.00 88.69 172 ILE A CA 1
ATOM 1474 C C . ILE A 1 172 ? 3.800 13.560 -0.233 1.00 88.69 172 ILE A C 1
ATOM 1476 O O . ILE A 1 172 ? 3.475 13.199 -1.362 1.00 88.69 172 ILE A O 1
ATOM 1480 N N . ASP A 1 173 ? 3.205 14.584 0.385 1.00 87.75 173 ASP A N 1
ATOM 1481 C CA . ASP A 1 173 ? 2.307 15.526 -0.301 1.00 87.75 173 ASP A CA 1
ATOM 1482 C C . ASP A 1 173 ? 3.158 16.451 -1.181 1.00 87.75 173 ASP A C 1
ATOM 1484 O O . ASP A 1 173 ? 3.866 17.318 -0.667 1.00 87.75 173 ASP A O 1
ATOM 1488 N N . PHE A 1 174 ? 3.160 16.192 -2.488 1.00 88.94 174 PHE A N 1
ATOM 1489 C CA . PHE A 1 174 ? 3.986 16.896 -3.463 1.00 88.94 174 PHE A CA 1
ATOM 1490 C C . PHE A 1 174 ? 3.304 16.898 -4.832 1.00 88.94 174 PHE A C 1
ATOM 1492 O O . PHE A 1 174 ? 3.072 15.850 -5.444 1.00 88.94 174 PHE A O 1
ATOM 1499 N N . ASP A 1 175 ? 3.009 18.080 -5.359 1.00 90.12 175 ASP A N 1
ATOM 1500 C CA . ASP A 1 175 ? 2.533 18.255 -6.723 1.00 90.12 175 ASP A CA 1
ATOM 1501 C C . ASP A 1 175 ? 3.678 18.039 -7.720 1.00 90.12 175 ASP A C 1
ATOM 1503 O O . ASP A 1 175 ? 4.481 18.933 -8.002 1.00 90.12 175 ASP A O 1
ATOM 1507 N N . LEU A 1 176 ? 3.716 16.844 -8.319 1.00 90.12 176 LEU A N 1
ATOM 1508 C CA . LEU A 1 176 ? 4.731 16.483 -9.303 1.00 90.12 176 LEU A CA 1
ATOM 1509 C C . LEU A 1 176 ? 4.783 17.436 -10.502 1.00 90.12 176 LEU A C 1
ATOM 1511 O O . LEU A 1 176 ? 5.816 17.492 -11.155 1.00 90.12 176 LEU A O 1
ATOM 1515 N N . VAL A 1 177 ? 3.744 18.217 -10.794 1.00 87.19 177 VAL A N 1
ATOM 1516 C CA . VAL A 1 177 ? 3.759 19.177 -11.906 1.00 87.19 177 VAL A CA 1
ATOM 1517 C C . VAL A 1 177 ? 4.214 20.561 -11.452 1.00 87.19 177 VAL A C 1
ATOM 1519 O O . VAL A 1 177 ? 4.998 21.194 -12.155 1.00 87.19 177 VAL A O 1
ATOM 1522 N N . ASN A 1 178 ? 3.725 21.029 -10.303 1.00 89.38 178 ASN A N 1
ATOM 1523 C CA . ASN A 1 178 ? 3.806 22.448 -9.943 1.00 89.38 178 ASN A CA 1
ATOM 1524 C C . ASN A 1 178 ? 4.777 22.772 -8.802 1.00 89.38 178 ASN A C 1
ATOM 1526 O O . ASN A 1 178 ? 5.266 23.900 -8.751 1.00 89.38 178 ASN A O 1
ATOM 1530 N N . ASP A 1 179 ? 5.049 21.835 -7.894 1.00 92.19 179 ASP A N 1
ATOM 1531 C CA . ASP A 1 179 ? 5.842 22.139 -6.699 1.00 92.19 179 ASP A CA 1
ATOM 1532 C C . ASP A 1 179 ? 7.341 22.215 -7.014 1.00 92.19 179 ASP A C 1
ATOM 1534 O O . ASP A 1 179 ? 7.845 21.596 -7.952 1.00 92.19 179 ASP A O 1
ATOM 1538 N N . ASP A 1 180 ? 8.102 22.974 -6.234 1.00 90.31 180 ASP A N 1
ATOM 1539 C CA . ASP A 1 180 ? 9.550 23.058 -6.426 1.00 90.31 180 ASP A CA 1
ATOM 1540 C C . ASP A 1 180 ? 10.243 21.819 -5.837 1.00 90.31 180 ASP A C 1
ATOM 1542 O O . ASP A 1 180 ? 10.035 21.482 -4.671 1.00 90.31 180 ASP A O 1
ATOM 1546 N N . PHE A 1 181 ? 11.099 21.157 -6.623 1.00 90.44 181 PHE A N 1
ATOM 1547 C CA . PHE A 1 181 ? 11.885 20.014 -6.154 1.00 90.44 181 PHE A CA 1
ATOM 1548 C C . PHE A 1 181 ? 12.803 20.364 -4.979 1.00 90.44 181 PHE A C 1
ATOM 1550 O O . PHE A 1 181 ? 13.104 19.480 -4.185 1.00 90.44 181 PHE A O 1
ATOM 1557 N N . SER A 1 182 ? 13.167 21.639 -4.795 1.00 85.81 182 SER A N 1
ATOM 1558 C CA . SER A 1 182 ? 13.922 22.097 -3.618 1.00 85.81 182 SER A CA 1
ATOM 1559 C C . SER A 1 182 ? 13.217 21.834 -2.276 1.00 85.81 182 SER A C 1
ATOM 1561 O O . SER A 1 182 ? 13.849 21.890 -1.223 1.00 85.81 182 SER A O 1
ATOM 1563 N N . THR A 1 183 ? 11.913 21.540 -2.297 1.00 86.31 183 THR A N 1
ATOM 1564 C CA . THR A 1 183 ? 11.116 21.210 -1.105 1.00 86.31 183 THR A CA 1
ATOM 1565 C C . THR A 1 183 ? 11.148 19.725 -0.731 1.00 86.31 183 THR A C 1
ATOM 1567 O O . THR A 1 183 ? 10.619 19.346 0.318 1.00 86.31 183 THR A O 1
ATOM 1570 N N . LEU A 1 184 ? 11.766 18.878 -1.561 1.00 87.25 184 LEU A N 1
ATOM 1571 C CA . LEU A 1 184 ? 11.936 17.456 -1.281 1.00 87.25 184 LEU A CA 1
ATOM 1572 C C . LEU A 1 184 ? 12.917 17.241 -0.119 1.00 87.25 184 LEU A C 1
ATOM 1574 O O . LEU A 1 184 ? 13.843 18.012 0.109 1.00 87.25 184 LEU A O 1
ATOM 1578 N N . LEU A 1 185 ? 12.702 16.165 0.640 1.00 82.19 185 LEU A N 1
ATOM 1579 C CA . LEU A 1 185 ? 13.468 15.850 1.855 1.00 82.19 185 LEU A CA 1
ATOM 1580 C C . LEU A 1 185 ? 14.782 15.095 1.583 1.00 82.19 185 LEU A C 1
ATOM 1582 O O . LEU A 1 185 ? 15.412 14.612 2.525 1.00 82.19 185 LEU A O 1
ATOM 1586 N N . PHE A 1 186 ? 15.162 14.954 0.317 1.00 83.56 186 PHE A N 1
ATOM 1587 C CA . PHE A 1 186 ? 16.325 14.200 -0.139 1.00 83.56 186 PHE A CA 1
ATOM 1588 C C . PHE A 1 186 ? 17.122 15.005 -1.165 1.00 83.56 186 PHE A C 1
ATOM 1590 O O . PHE A 1 186 ? 16.670 16.051 -1.627 1.00 83.56 186 PHE A O 1
ATOM 1597 N N . ASP A 1 187 ? 18.331 14.540 -1.470 1.00 78.38 187 ASP A N 1
ATOM 1598 C CA . ASP A 1 187 ? 19.261 15.259 -2.337 1.00 78.38 187 ASP A CA 1
ATOM 1599 C C . ASP A 1 187 ? 18.709 15.414 -3.765 1.00 78.38 187 ASP A C 1
ATOM 1601 O O . ASP A 1 187 ? 18.224 14.462 -4.376 1.00 78.38 187 ASP A O 1
ATOM 1605 N N . THR A 1 188 ? 18.791 16.635 -4.291 1.00 80.50 188 THR A N 1
ATOM 1606 C CA . THR A 1 188 ? 18.347 17.020 -5.638 1.00 80.50 188 THR A CA 1
ATOM 1607 C C . THR A 1 188 ? 19.484 17.636 -6.460 1.00 80.50 188 THR A C 1
ATOM 1609 O O . THR A 1 188 ? 19.241 18.473 -7.334 1.00 80.50 188 THR A O 1
ATOM 1612 N N . SER A 1 189 ? 20.739 17.326 -6.129 1.00 78.56 189 SER A N 1
ATOM 1613 C CA . SER A 1 189 ? 21.912 17.957 -6.745 1.00 78.56 189 SER A CA 1
ATOM 1614 C C . SER A 1 189 ? 22.435 17.239 -7.992 1.00 78.56 189 SER A C 1
ATOM 1616 O O . SER A 1 189 ? 22.977 17.899 -8.880 1.00 78.56 189 SER A O 1
ATOM 1618 N N . GLU A 1 190 ? 22.235 15.925 -8.101 1.00 87.69 190 GLU A N 1
ATOM 1619 C CA . GLU A 1 190 ? 22.787 15.093 -9.175 1.00 87.69 190 GLU A CA 1
ATOM 1620 C C . GLU A 1 190 ? 21.689 14.497 -10.064 1.00 87.69 190 GLU A C 1
ATOM 1622 O O . GLU A 1 190 ? 20.668 14.020 -9.571 1.00 87.69 190 GLU A O 1
ATOM 1627 N N . VAL A 1 191 ? 21.894 14.543 -11.385 1.00 89.75 191 VAL A N 1
ATOM 1628 C CA . VAL A 1 191 ? 20.967 13.995 -12.385 1.00 89.75 191 VAL A CA 1
ATOM 1629 C C . VAL A 1 191 ? 21.692 12.948 -13.218 1.00 89.75 191 VAL A C 1
ATOM 1631 O O . VAL A 1 191 ? 22.626 13.270 -13.953 1.00 89.75 191 VAL A O 1
ATOM 1634 N N . HIS A 1 192 ? 21.202 11.720 -13.129 1.00 93.31 192 HIS A N 1
ATOM 1635 C CA . HIS A 1 192 ? 21.664 10.551 -13.869 1.00 93.31 192 HIS A CA 1
ATOM 1636 C C . HIS A 1 192 ? 20.817 10.319 -15.125 1.00 93.31 192 HIS A C 1
ATOM 1638 O O . HIS A 1 192 ? 19.695 10.827 -15.252 1.00 93.31 192 HIS A O 1
ATOM 1644 N N . GLU A 1 193 ? 21.339 9.538 -16.071 1.00 92.94 193 GLU A N 1
ATOM 1645 C CA . GLU A 1 193 ? 20.614 9.203 -17.298 1.00 92.94 193 GLU A CA 1
ATOM 1646 C C . GLU A 1 193 ? 19.513 8.168 -17.029 1.00 92.94 193 GLU A C 1
ATOM 1648 O O . GLU A 1 193 ? 19.763 7.033 -16.626 1.00 92.94 193 GLU A O 1
ATOM 1653 N N . VAL A 1 194 ? 18.265 8.542 -17.311 1.00 95.75 194 VAL A N 1
ATOM 1654 C CA . VAL A 1 194 ? 17.122 7.629 -17.207 1.00 95.75 194 VAL A CA 1
ATOM 1655 C C . VAL A 1 194 ? 17.033 6.779 -18.477 1.00 95.75 194 VAL A C 1
ATOM 1657 O O . VAL A 1 194 ? 16.560 7.238 -19.518 1.00 95.75 194 VAL A O 1
ATOM 1660 N N . LEU A 1 195 ? 17.479 5.525 -18.385 1.00 94.44 195 LEU A N 1
ATOM 1661 C CA . LEU A 1 195 ? 17.559 4.587 -19.509 1.00 94.44 195 LEU A CA 1
ATOM 1662 C C . LEU A 1 195 ? 16.187 4.093 -19.971 1.00 94.44 195 LEU A C 1
ATOM 1664 O O . LEU A 1 195 ? 16.008 3.831 -21.162 1.00 94.44 195 LEU A O 1
ATOM 1668 N N . PHE A 1 196 ? 15.245 3.952 -19.037 1.00 95.88 196 PHE A N 1
ATOM 1669 C CA . PHE A 1 196 ? 13.860 3.547 -19.279 1.00 95.88 196 PHE A CA 1
ATOM 1670 C C . PHE A 1 196 ? 12.924 4.308 -18.340 1.00 95.88 196 PHE A C 1
ATOM 1672 O O . PHE A 1 196 ? 13.264 4.526 -17.180 1.00 95.88 196 PHE A O 1
ATOM 1679 N N . LEU A 1 197 ? 11.751 4.695 -18.842 1.00 96.69 197 LEU A N 1
ATOM 1680 C CA . LEU A 1 197 ? 10.673 5.339 -18.095 1.00 96.69 197 LEU A CA 1
ATOM 1681 C C . LEU A 1 197 ? 9.326 5.098 -18.794 1.00 96.69 197 LEU A C 1
ATOM 1683 O O . LEU A 1 197 ? 9.063 5.670 -19.857 1.00 96.69 197 LEU A O 1
ATOM 1687 N N . GLU A 1 198 ? 8.447 4.310 -18.173 1.00 94.56 198 GLU A N 1
ATOM 1688 C CA . GLU A 1 198 ? 7.105 4.006 -18.695 1.00 94.56 198 GLU A CA 1
ATOM 1689 C C . GLU A 1 198 ? 6.050 4.034 -17.580 1.00 94.56 198 GLU A C 1
ATOM 1691 O O . GLU A 1 198 ? 6.303 3.594 -16.459 1.00 94.56 198 GLU A O 1
ATOM 1696 N N . PHE A 1 199 ? 4.856 4.553 -17.890 1.00 91.94 199 PHE A N 1
ATOM 1697 C CA . PHE A 1 199 ? 3.710 4.576 -16.976 1.00 91.94 199 PHE A CA 1
ATOM 1698 C C . PHE A 1 199 ? 2.800 3.369 -17.211 1.00 91.94 199 PHE A C 1
ATOM 1700 O O . PHE A 1 199 ? 2.224 3.228 -18.292 1.00 91.94 199 PHE A O 1
ATOM 1707 N N . ILE A 1 200 ? 2.652 2.512 -16.203 1.00 87.00 200 ILE A N 1
ATOM 1708 C CA . ILE A 1 200 ? 1.912 1.250 -16.275 1.00 87.00 200 ILE A CA 1
ATOM 1709 C C . ILE A 1 200 ? 1.138 1.054 -14.972 1.00 87.00 200 ILE A C 1
ATOM 1711 O O . ILE A 1 200 ? 1.698 1.145 -13.883 1.00 87.00 200 ILE A O 1
ATOM 1715 N N . GLY A 1 201 ? -0.169 0.794 -15.077 1.00 82.12 201 GLY A N 1
ATOM 1716 C CA . GLY A 1 201 ? -0.993 0.425 -13.920 1.00 82.12 201 GLY A CA 1
ATOM 1717 C C . GLY A 1 201 ? -1.010 1.459 -12.786 1.00 82.12 201 GLY A C 1
ATOM 1718 O O . GLY A 1 201 ? -1.073 1.077 -11.625 1.00 82.12 201 GLY A O 1
ATOM 1719 N N . GLY A 1 202 ? -0.913 2.757 -13.098 1.00 84.31 202 GLY A N 1
ATOM 1720 C CA . GLY A 1 202 ? -0.894 3.824 -12.086 1.00 84.31 202 GLY A CA 1
ATOM 1721 C C . GLY A 1 202 ? 0.498 4.203 -11.565 1.00 84.31 202 GLY A C 1
ATOM 1722 O O . GLY A 1 202 ? 0.608 5.124 -10.757 1.00 84.31 202 GLY A O 1
ATOM 1723 N N . LYS A 1 203 ? 1.560 3.541 -12.037 1.00 91.19 203 LYS A N 1
ATOM 1724 C CA . LYS A 1 203 ? 2.936 3.721 -11.556 1.00 91.19 203 LYS A CA 1
ATOM 1725 C C . LYS A 1 203 ? 3.881 4.010 -12.721 1.00 91.19 203 LYS A C 1
ATOM 1727 O O . LYS A 1 203 ? 3.735 3.442 -13.798 1.00 91.19 203 LYS A O 1
ATOM 1732 N N . TYR A 1 204 ? 4.861 4.878 -12.515 1.00 94.19 204 TYR A N 1
ATOM 1733 C CA . TYR A 1 204 ? 6.016 5.006 -13.397 1.00 94.19 204 TYR A CA 1
ATOM 1734 C C . TYR A 1 204 ? 7.092 4.026 -12.949 1.00 94.19 204 TYR A C 1
ATOM 1736 O O . TYR A 1 204 ? 7.527 4.086 -11.801 1.00 94.19 204 TYR A O 1
ATOM 1744 N N . PHE A 1 205 ? 7.536 3.170 -13.859 1.00 95.19 205 PHE A N 1
ATOM 1745 C CA . PHE A 1 205 ? 8.715 2.330 -13.674 1.00 95.19 205 PHE A CA 1
ATOM 1746 C C . PHE A 1 205 ? 9.882 2.959 -14.416 1.00 95.19 205 PHE A C 1
ATOM 1748 O O . PHE A 1 205 ? 9.706 3.420 -15.548 1.00 95.19 205 PHE A O 1
ATOM 1755 N N . ALA A 1 206 ? 11.057 2.977 -13.794 1.00 97.06 206 ALA A N 1
ATOM 1756 C CA . ALA A 1 206 ? 12.255 3.535 -14.393 1.00 97.06 206 ALA A CA 1
ATOM 1757 C C . ALA A 1 206 ? 13.509 2.732 -14.052 1.00 97.06 206 ALA A C 1
ATOM 1759 O O . ALA A 1 206 ? 13.615 2.168 -12.963 1.00 97.06 206 ALA A O 1
ATOM 1760 N N . ILE A 1 207 ? 14.458 2.730 -14.988 1.00 97.06 207 ILE A N 1
ATOM 1761 C CA . ILE A 1 207 ? 15.814 2.213 -14.785 1.00 97.06 207 ILE A CA 1
ATOM 1762 C C . ILE A 1 207 ? 16.793 3.356 -14.996 1.00 97.06 207 ILE A C 1
ATOM 1764 O O . ILE A 1 207 ? 16.782 3.998 -16.049 1.00 97.06 207 ILE A O 1
ATOM 1768 N N . VAL A 1 208 ? 17.636 3.583 -13.995 1.00 94.88 208 VAL A N 1
ATOM 1769 C CA . VAL A 1 208 ? 18.697 4.594 -13.992 1.00 94.88 208 VAL A CA 1
ATOM 1770 C C . VAL A 1 208 ? 19.967 3.884 -13.546 1.00 94.88 208 VAL A C 1
ATOM 1772 O O . VAL A 1 208 ? 20.003 3.401 -12.424 1.00 94.88 208 VAL A O 1
ATOM 1775 N N . ASP A 1 209 ? 20.950 3.701 -14.428 1.00 89.19 209 ASP A N 1
ATOM 1776 C CA . ASP A 1 209 ? 22.197 2.970 -14.124 1.00 89.19 209 ASP A CA 1
ATOM 1777 C C . ASP A 1 209 ? 22.002 1.627 -13.381 1.00 89.19 209 ASP A C 1
ATOM 1779 O O . ASP A 1 209 ? 22.650 1.340 -12.376 1.00 89.19 209 ASP A O 1
ATOM 1783 N N . ASN A 1 210 ? 21.089 0.777 -13.871 1.00 90.50 210 ASN A N 1
ATOM 1784 C CA . ASN A 1 210 ? 20.697 -0.498 -13.240 1.00 90.50 210 ASN A CA 1
ATOM 1785 C C . ASN A 1 210 ? 20.073 -0.374 -11.835 1.00 90.50 210 ASN A C 1
ATOM 1787 O O . ASN A 1 210 ? 20.001 -1.356 -11.098 1.00 90.50 210 ASN A O 1
ATOM 1791 N N . VAL A 1 211 ? 19.568 0.804 -11.474 1.00 95.00 211 VAL A N 1
ATOM 1792 C CA . VAL A 1 211 ? 18.750 1.038 -10.281 1.00 95.00 211 VAL A CA 1
ATOM 1793 C C . VAL A 1 211 ? 17.283 1.134 -10.685 1.00 95.00 211 VAL A C 1
ATOM 1795 O O . VAL A 1 211 ? 16.923 1.892 -11.589 1.00 95.00 211 VAL A O 1
ATOM 1798 N N . LEU A 1 212 ? 16.427 0.370 -10.002 1.00 95.50 212 LEU A N 1
ATOM 1799 C CA . LEU A 1 212 ? 14.980 0.448 -10.159 1.00 95.50 212 LEU A CA 1
ATOM 1800 C C . LEU A 1 212 ? 14.439 1.601 -9.328 1.00 95.50 212 LEU A C 1
ATOM 1802 O O . LEU A 1 212 ? 14.603 1.632 -8.108 1.00 95.50 212 LEU A O 1
ATOM 1806 N N . VAL A 1 213 ? 13.712 2.497 -9.981 1.00 96.06 213 VAL A N 1
ATOM 1807 C CA . VAL A 1 213 ? 12.927 3.533 -9.315 1.00 96.06 213 VAL A CA 1
ATOM 1808 C C . VAL A 1 213 ? 11.470 3.359 -9.712 1.00 96.06 213 VAL A C 1
ATOM 1810 O O . VAL A 1 213 ? 11.149 3.238 -10.898 1.00 96.06 213 VAL A O 1
ATOM 1813 N N . VAL A 1 214 ? 10.578 3.364 -8.722 1.00 95.00 214 VAL A N 1
ATOM 1814 C CA . VAL A 1 214 ? 9.132 3.348 -8.965 1.00 95.00 214 VAL A CA 1
ATOM 1815 C C . VAL A 1 214 ? 8.488 4.570 -8.337 1.00 95.00 214 VAL A C 1
ATOM 1817 O O . VAL A 1 214 ? 8.645 4.830 -7.143 1.00 95.00 214 VAL A O 1
ATOM 1820 N N . VAL A 1 215 ? 7.741 5.306 -9.157 1.00 94.69 215 VAL A N 1
ATOM 1821 C CA . VAL A 1 215 ? 7.014 6.508 -8.751 1.00 94.69 215 VAL A CA 1
ATOM 1822 C C . VAL A 1 215 ? 5.526 6.272 -8.938 1.00 94.69 215 VAL A C 1
ATOM 1824 O O . VAL A 1 215 ? 5.040 6.131 -10.057 1.00 94.69 215 VAL A O 1
ATOM 1827 N N . GLU A 1 216 ? 4.778 6.265 -7.847 1.00 91.94 216 GLU A N 1
ATOM 1828 C CA . GLU A 1 216 ? 3.320 6.281 -7.888 1.00 91.94 216 GLU A CA 1
ATOM 1829 C C . GLU A 1 216 ? 2.836 7.678 -7.512 1.00 91.94 216 GLU A C 1
ATOM 1831 O O . GLU A 1 216 ? 3.181 8.211 -6.457 1.00 91.94 216 GLU A O 1
ATOM 1836 N N . TYR A 1 217 ? 2.048 8.279 -8.397 1.00 88.69 217 TYR A N 1
ATOM 1837 C CA . TYR A 1 217 ? 1.513 9.619 -8.210 1.00 88.69 217 TYR A CA 1
ATOM 1838 C C . TYR A 1 217 ? -0.004 9.571 -8.300 1.00 88.69 217 TYR A C 1
ATOM 1840 O O . TYR A 1 217 ? -0.567 9.276 -9.357 1.00 88.69 217 TYR A O 1
ATOM 1848 N N . ASN A 1 218 ? -0.671 9.837 -7.179 1.00 81.75 218 ASN A N 1
ATOM 1849 C CA . ASN A 1 218 ? -2.120 9.714 -7.110 1.00 81.75 218 ASN A CA 1
ATOM 1850 C C . ASN A 1 218 ? -2.840 11.051 -7.394 1.00 81.75 218 ASN A C 1
ATOM 1852 O O . ASN A 1 218 ? -2.248 12.128 -7.276 1.00 81.75 218 ASN A O 1
ATOM 1856 N N . PRO A 1 219 ? -4.151 11.028 -7.708 1.00 77.56 219 PRO A N 1
ATOM 1857 C CA . PRO A 1 219 ? -4.918 12.244 -8.001 1.00 77.56 219 PRO A CA 1
ATOM 1858 C C . PRO A 1 219 ? -4.975 13.267 -6.855 1.00 77.56 219 PRO A C 1
ATOM 1860 O O . PRO A 1 219 ? -5.314 14.427 -7.082 1.00 77.56 219 PRO A O 1
ATOM 1863 N N . ARG A 1 220 ? -4.666 12.858 -5.617 1.00 78.25 220 ARG A N 1
ATOM 1864 C CA . ARG A 1 220 ? -4.627 13.736 -4.436 1.00 78.25 220 ARG A CA 1
ATOM 1865 C C . ARG A 1 220 ? -3.258 14.388 -4.221 1.00 78.25 220 ARG A C 1
ATOM 1867 O O . ARG A 1 220 ? -3.087 15.085 -3.216 1.00 78.25 220 ARG A O 1
ATOM 1874 N N . LYS A 1 221 ? -2.352 14.234 -5.193 1.00 86.50 221 LYS A N 1
ATOM 1875 C CA . LYS A 1 221 ? -0.993 14.783 -5.225 1.00 86.50 221 LYS A CA 1
ATOM 1876 C C . LYS A 1 221 ? -0.059 14.176 -4.179 1.00 86.50 221 LYS A C 1
ATOM 1878 O O . LYS A 1 221 ? 0.839 14.844 -3.687 1.00 86.50 221 LYS A O 1
ATOM 1883 N N . ILE A 1 222 ? -0.281 12.910 -3.834 1.00 86.88 222 ILE A N 1
ATOM 1884 C CA . ILE A 1 222 ? 0.658 12.160 -3.001 1.00 86.88 222 ILE A CA 1
ATOM 1885 C C . ILE A 1 222 ? 1.619 11.422 -3.923 1.00 86.88 222 ILE A C 1
ATOM 1887 O O . ILE A 1 222 ? 1.193 10.717 -4.844 1.00 86.88 222 ILE A O 1
ATOM 1891 N N . LEU A 1 223 ? 2.906 11.609 -3.658 1.00 91.25 223 LEU A N 1
ATOM 1892 C CA . LEU A 1 223 ? 4.013 11.007 -4.374 1.00 91.25 223 LEU A CA 1
ATOM 1893 C C . LEU A 1 223 ? 4.610 9.886 -3.521 1.00 91.25 223 LEU A C 1
ATOM 1895 O O . LEU A 1 223 ? 5.129 10.142 -2.433 1.00 91.25 223 LEU A O 1
ATOM 1899 N N . ASN A 1 224 ? 4.540 8.655 -4.018 1.00 91.06 224 ASN A N 1
ATOM 1900 C CA . ASN A 1 224 ? 5.125 7.483 -3.375 1.00 91.06 224 ASN A CA 1
ATOM 1901 C C . ASN A 1 224 ? 6.341 7.039 -4.176 1.00 91.06 224 ASN A C 1
ATOM 1903 O O . ASN A 1 224 ? 6.244 6.831 -5.388 1.00 91.06 224 ASN A O 1
ATOM 1907 N N . LEU A 1 225 ? 7.482 6.930 -3.501 1.00 93.06 225 LEU A N 1
ATOM 1908 C CA . LEU A 1 225 ? 8.780 6.759 -4.146 1.00 93.06 225 LEU A CA 1
ATOM 1909 C C . LEU A 1 225 ? 9.475 5.527 -3.602 1.00 93.06 225 LEU A C 1
ATOM 1911 O O . LEU A 1 225 ? 9.649 5.375 -2.391 1.00 93.06 225 LEU A O 1
ATOM 1915 N N . TYR A 1 226 ? 9.862 4.656 -4.516 1.00 93.50 226 TYR A N 1
ATOM 1916 C CA . TYR A 1 226 ? 10.686 3.491 -4.264 1.00 93.50 226 TYR A CA 1
ATOM 1917 C C . TYR A 1 226 ? 11.984 3.633 -5.050 1.00 93.50 226 TYR A C 1
ATOM 1919 O O . TYR A 1 226 ? 11.965 4.093 -6.192 1.00 93.50 226 TYR A O 1
ATOM 1927 N N . CYS A 1 227 ? 13.085 3.211 -4.441 1.00 93.19 227 CYS A N 1
ATOM 1928 C CA . CYS A 1 227 ? 14.383 3.083 -5.081 1.00 93.19 227 CYS A CA 1
ATOM 1929 C C . CYS A 1 227 ? 15.027 1.798 -4.565 1.00 93.19 227 CYS A C 1
ATOM 1931 O O . CYS A 1 227 ? 15.053 1.578 -3.354 1.00 93.19 227 CYS A O 1
ATOM 1933 N N . SER A 1 228 ? 15.561 0.971 -5.462 1.00 92.69 228 SER A N 1
ATOM 1934 C CA . SER A 1 228 ? 16.327 -0.218 -5.075 1.00 92.69 228 SER A CA 1
ATOM 1935 C C . SER A 1 228 ? 17.727 0.121 -4.541 1.00 92.69 228 SER A C 1
ATOM 1937 O O . SER A 1 228 ? 18.455 -0.776 -4.127 1.00 92.69 228 SER A O 1
ATOM 1939 N N . SER A 1 229 ? 18.115 1.401 -4.581 1.00 91.06 229 SER A N 1
ATOM 1940 C CA . SER A 1 229 ? 19.358 1.949 -4.035 1.00 91.06 229 SER A CA 1
ATOM 1941 C C . SER A 1 229 ? 19.072 2.880 -2.851 1.00 91.06 229 SER A C 1
ATOM 1943 O O . SER A 1 229 ? 18.025 3.527 -2.774 1.00 91.06 229 SER A O 1
ATOM 1945 N N . ASP A 1 230 ? 20.037 2.989 -1.938 1.00 88.62 230 ASP A N 1
ATOM 1946 C CA . ASP A 1 230 ? 19.984 3.954 -0.836 1.00 88.62 230 ASP A CA 1
ATOM 1947 C C . ASP A 1 230 ? 20.214 5.402 -1.299 1.00 88.62 230 A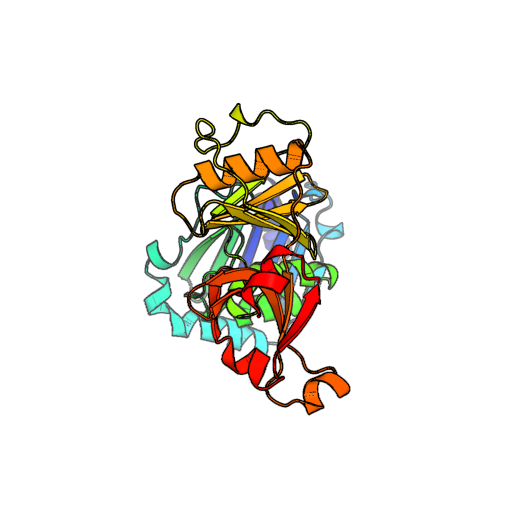SP A C 1
ATOM 1949 O O . ASP A 1 230 ? 19.839 6.331 -0.580 1.00 88.62 230 ASP A O 1
ATOM 1953 N N . ASP A 1 231 ? 20.787 5.589 -2.489 1.00 90.31 231 ASP A N 1
ATOM 1954 C CA . ASP A 1 231 ? 21.043 6.891 -3.101 1.00 90.31 231 ASP A CA 1
ATOM 1955 C C . ASP A 1 231 ? 19.762 7.482 -3.715 1.00 90.31 231 ASP A C 1
ATOM 1957 O O . ASP A 1 231 ? 19.124 6.899 -4.596 1.00 90.31 231 ASP A O 1
ATOM 1961 N N . ASP A 1 232 ? 19.371 8.656 -3.224 1.00 91.00 232 ASP A N 1
ATOM 1962 C CA . ASP A 1 232 ? 18.136 9.331 -3.621 1.00 91.00 232 ASP A CA 1
ATOM 1963 C C . ASP A 1 232 ? 18.276 10.157 -4.911 1.00 91.00 232 ASP A C 1
ATOM 1965 O O . ASP A 1 232 ? 17.261 10.553 -5.494 1.00 91.00 232 ASP A O 1
ATOM 1969 N N . SER A 1 233 ? 19.496 10.379 -5.409 1.00 93.31 233 SER A N 1
ATOM 1970 C CA . SER A 1 233 ? 19.724 11.101 -6.671 1.00 93.31 233 SER A CA 1
ATOM 1971 C C . SER A 1 233 ? 19.059 10.403 -7.869 1.00 93.31 233 SER A C 1
ATOM 1973 O O . SER A 1 233 ? 18.554 11.058 -8.789 1.00 93.31 233 SER A O 1
ATOM 1975 N N . TYR A 1 234 ? 18.939 9.071 -7.832 1.00 95.12 234 TYR A N 1
ATOM 1976 C CA . TYR A 1 234 ? 18.190 8.290 -8.822 1.00 95.12 234 TYR A CA 1
ATOM 1977 C C . TYR A 1 234 ? 16.695 8.627 -8.817 1.00 95.12 234 TYR A C 1
ATOM 1979 O O . TYR A 1 234 ? 16.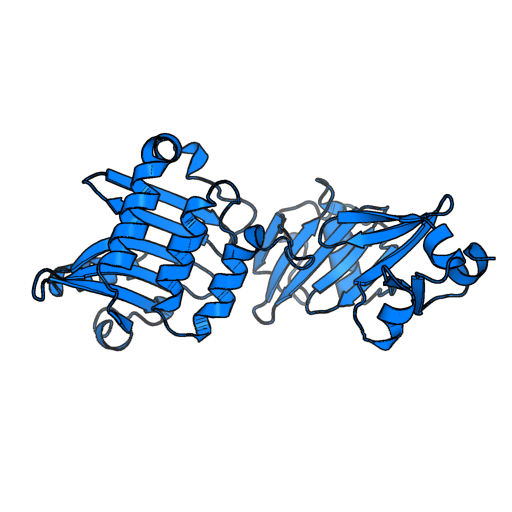088 8.777 -9.880 1.00 95.12 234 TYR A O 1
ATOM 1987 N N . ILE A 1 235 ? 16.098 8.817 -7.634 1.00 95.12 235 ILE A N 1
ATOM 1988 C CA . ILE A 1 235 ? 14.698 9.243 -7.507 1.00 95.12 235 ILE A CA 1
ATOM 1989 C C . ILE A 1 235 ? 14.531 10.615 -8.154 1.00 95.12 235 ILE A C 1
ATOM 1991 O O . ILE A 1 235 ? 13.654 10.796 -9.000 1.00 95.12 235 ILE A O 1
ATOM 1995 N N . TYR A 1 236 ? 15.392 11.570 -7.798 1.00 95.12 236 TYR A N 1
ATOM 1996 C CA . TYR A 1 236 ? 15.347 12.920 -8.353 1.00 95.12 236 TYR A CA 1
ATOM 1997 C C . TYR A 1 236 ? 15.460 12.923 -9.886 1.00 95.12 236 TYR A C 1
ATOM 1999 O O . TYR A 1 236 ? 14.643 13.554 -10.562 1.00 95.12 236 TYR A O 1
ATOM 2007 N N . SER A 1 237 ? 16.389 12.140 -10.436 1.00 95.44 237 SER A N 1
ATOM 2008 C CA . SER A 1 237 ? 16.587 11.976 -11.884 1.00 95.44 237 SER A CA 1
ATOM 2009 C C . SER A 1 237 ? 15.303 11.540 -12.597 1.00 95.44 237 SER A C 1
ATOM 2011 O O . SER A 1 237 ? 14.922 12.107 -13.627 1.00 95.44 237 SER A O 1
ATOM 2013 N N . VAL A 1 238 ? 14.570 10.591 -12.010 1.00 96.44 238 VAL A N 1
ATOM 2014 C CA . VAL A 1 238 ? 13.289 10.113 -12.548 1.00 96.44 238 VAL A CA 1
ATOM 2015 C C . VAL A 1 238 ? 12.198 11.172 -12.452 1.00 96.44 238 VAL A C 1
ATOM 2017 O O . VAL A 1 238 ? 11.459 11.366 -13.418 1.00 96.44 238 VAL A O 1
ATOM 2020 N N . LEU A 1 239 ? 12.098 11.903 -11.339 1.00 95.81 239 LEU A N 1
ATOM 2021 C CA . LEU A 1 239 ? 11.113 12.983 -11.206 1.00 95.81 239 LEU A CA 1
ATOM 2022 C C . LEU A 1 239 ? 11.341 14.091 -12.245 1.00 95.81 239 LEU A C 1
ATOM 2024 O O . LEU A 1 239 ? 10.381 14.565 -12.864 1.00 95.81 239 LEU A O 1
ATOM 2028 N N . VAL A 1 240 ? 12.601 14.462 -12.491 1.00 94.75 240 VAL A N 1
ATOM 2029 C CA . VAL A 1 240 ? 12.989 15.406 -13.551 1.00 94.75 240 VAL A CA 1
ATOM 2030 C C . VAL A 1 240 ? 12.598 14.867 -14.930 1.00 94.75 240 VAL A C 1
ATOM 2032 O O . VAL A 1 240 ? 11.971 15.586 -15.715 1.00 94.75 240 VAL A O 1
ATOM 2035 N N . ALA A 1 241 ? 12.898 13.599 -15.226 1.00 95.50 241 ALA A N 1
ATOM 2036 C CA . ALA A 1 241 ? 12.537 12.970 -16.498 1.00 95.50 241 ALA A CA 1
ATOM 2037 C C . ALA A 1 241 ? 11.014 12.921 -16.725 1.00 95.50 241 ALA A C 1
ATOM 2039 O O . ALA A 1 241 ? 10.553 13.210 -17.834 1.00 95.50 241 ALA A O 1
ATOM 2040 N N . ILE A 1 242 ? 10.223 12.641 -15.679 1.00 95.25 242 ILE A N 1
ATOM 2041 C CA . ILE A 1 242 ? 8.753 12.670 -15.746 1.00 95.25 242 ILE A CA 1
ATOM 2042 C C . ILE A 1 242 ? 8.257 14.077 -16.101 1.00 95.25 242 ILE A C 1
ATOM 2044 O O . ILE A 1 242 ? 7.442 14.209 -17.018 1.00 95.25 242 ILE A O 1
ATOM 2048 N N . ARG A 1 243 ? 8.757 15.132 -15.436 1.00 93.25 243 ARG A N 1
ATOM 2049 C CA . ARG A 1 243 ? 8.380 16.529 -15.750 1.00 93.25 243 ARG A CA 1
ATOM 2050 C C . ARG A 1 243 ? 8.726 16.920 -17.181 1.00 93.25 243 ARG A C 1
ATOM 2052 O O . ARG A 1 243 ? 7.924 17.569 -17.852 1.00 93.25 243 ARG A O 1
ATOM 2059 N N . ASN A 1 244 ? 9.887 16.481 -17.655 1.00 93.81 244 ASN A N 1
ATOM 2060 C CA . ASN A 1 244 ? 10.370 16.761 -19.005 1.00 93.81 244 ASN A CA 1
ATOM 2061 C C . ASN A 1 244 ? 9.718 15.883 -20.084 1.00 93.81 244 ASN A C 1
ATOM 2063 O O . ASN A 1 244 ? 9.959 16.105 -21.269 1.00 93.81 244 ASN A O 1
ATOM 2067 N N . LYS A 1 245 ? 8.861 14.925 -19.698 1.00 92.19 245 LYS A N 1
ATOM 2068 C CA . LYS A 1 245 ? 8.204 13.962 -20.597 1.00 92.19 245 LYS A CA 1
ATOM 2069 C C . LYS A 1 245 ? 9.201 13.111 -21.398 1.00 92.19 245 LYS A C 1
ATOM 2071 O O . LYS A 1 245 ? 8.922 12.724 -22.534 1.00 92.19 245 LYS A O 1
ATOM 2076 N N . SER A 1 246 ? 10.350 12.808 -20.798 1.00 92.50 246 SER A N 1
ATOM 2077 C CA . SER A 1 246 ? 11.409 11.987 -21.394 1.00 92.50 246 SER A CA 1
ATOM 2078 C C . SER A 1 246 ? 11.108 10.501 -21.200 1.00 92.50 246 SER A C 1
ATOM 2080 O O . SER A 1 246 ? 11.685 9.847 -20.338 1.00 92.50 246 SER A O 1
ATOM 2082 N N . TYR A 1 247 ? 10.157 9.974 -21.971 1.00 90.44 247 TYR A N 1
ATOM 2083 C CA . TYR A 1 247 ? 9.707 8.586 -21.849 1.00 90.44 247 TYR A CA 1
ATOM 2084 C C . TYR A 1 247 ? 10.462 7.652 -22.794 1.00 90.44 247 TYR A C 1
ATOM 2086 O O . TYR A 1 247 ? 10.540 7.906 -23.998 1.00 90.44 247 TYR A O 1
ATOM 2094 N N . LYS A 1 248 ? 10.937 6.525 -22.260 1.00 91.50 248 LYS A N 1
ATOM 2095 C CA . LYS A 1 248 ? 11.502 5.417 -23.036 1.00 91.50 248 LYS A CA 1
ATOM 2096 C C . LYS A 1 248 ? 10.893 4.109 -22.543 1.00 91.50 248 LYS A C 1
ATOM 2098 O O . LYS A 1 248 ? 11.014 3.769 -21.372 1.00 91.50 248 LYS A O 1
ATOM 2103 N N . LYS A 1 249 ? 10.186 3.416 -23.434 1.00 92.75 249 LYS A N 1
ATOM 2104 C CA . LYS A 1 249 ? 9.407 2.219 -23.096 1.00 92.75 249 LYS A CA 1
ATOM 2105 C C . LYS A 1 249 ? 10.295 1.016 -22.822 1.00 92.75 249 LYS A C 1
ATOM 2107 O O . LYS A 1 249 ? 11.348 0.884 -23.442 1.00 92.75 249 LYS A O 1
ATOM 2112 N N . PHE A 1 250 ? 9.820 0.136 -21.951 1.00 94.31 250 PHE A N 1
ATOM 2113 C CA . PHE A 1 250 ? 10.412 -1.177 -21.735 1.00 94.31 250 PHE A CA 1
ATOM 2114 C C . PHE A 1 250 ? 10.033 -2.135 -22.859 1.00 94.31 250 PHE A C 1
ATOM 2116 O O . PHE A 1 250 ? 8.974 -2.012 -23.482 1.00 94.31 250 PHE A O 1
ATOM 2123 N N . TYR A 1 251 ? 10.858 -3.157 -23.048 1.00 93.44 251 TYR A N 1
ATOM 2124 C CA . TYR A 1 251 ? 10.458 -4.338 -23.796 1.00 93.44 251 TYR A CA 1
ATOM 2125 C C . TYR A 1 251 ? 9.455 -5.143 -22.972 1.00 93.44 251 TYR A C 1
ATOM 2127 O O . TYR A 1 251 ? 9.551 -5.208 -21.744 1.00 93.44 251 TYR A O 1
ATOM 2135 N N . LYS A 1 252 ? 8.488 -5.778 -23.630 1.00 92.31 252 LYS A N 1
ATOM 2136 C CA . LYS A 1 252 ? 7.437 -6.545 -22.941 1.00 92.31 252 LYS A CA 1
ATOM 2137 C C . LYS A 1 252 ? 7.628 -8.023 -23.206 1.00 92.31 252 LYS A C 1
ATOM 2139 O O . LYS A 1 252 ? 7.516 -8.455 -24.350 1.00 92.31 252 LYS A O 1
ATOM 2144 N N . LEU A 1 253 ? 7.905 -8.789 -22.157 1.00 92.31 253 LEU A N 1
ATOM 2145 C CA . LEU A 1 253 ? 8.058 -10.238 -22.245 1.00 92.31 253 LEU A CA 1
ATOM 2146 C C . LEU A 1 253 ? 6.809 -10.925 -21.707 1.00 92.31 253 LEU A C 1
ATOM 2148 O O . LEU A 1 253 ? 6.333 -10.592 -20.624 1.00 92.31 253 LEU A O 1
ATOM 2152 N N . MET A 1 254 ? 6.312 -11.901 -22.454 1.00 92.44 254 MET A N 1
ATOM 2153 C CA . MET A 1 254 ? 5.309 -12.864 -22.022 1.00 92.44 254 MET A CA 1
ATOM 2154 C C . MET A 1 254 ? 6.006 -14.209 -21.847 1.00 92.44 254 MET A C 1
ATOM 2156 O O . MET A 1 254 ? 6.600 -14.720 -22.796 1.00 92.44 254 MET A O 1
ATOM 2160 N N . VAL A 1 255 ? 5.953 -14.760 -20.642 1.00 92.56 255 VAL A N 1
ATOM 2161 C CA . VAL A 1 255 ? 6.702 -15.950 -20.233 1.00 92.56 255 VAL A CA 1
ATOM 2162 C C . VAL A 1 255 ? 5.725 -17.006 -19.742 1.00 92.56 255 VAL A C 1
ATOM 2164 O O . VAL A 1 255 ? 4.803 -16.694 -18.982 1.00 92.56 255 VAL A O 1
ATOM 2167 N N . VAL A 1 256 ? 5.929 -18.243 -20.177 1.00 93.00 256 VAL A N 1
ATOM 2168 C CA . VAL A 1 256 ? 5.101 -19.399 -19.822 1.00 93.00 256 VAL A CA 1
ATOM 2169 C C . VAL A 1 256 ? 5.957 -20.567 -19.358 1.00 93.00 256 VAL A C 1
ATOM 2171 O O . VAL A 1 256 ? 7.142 -20.631 -19.685 1.00 93.00 256 VAL A O 1
ATOM 2174 N N . ASP A 1 257 ? 5.341 -21.495 -18.630 1.00 90.19 257 ASP A N 1
ATOM 2175 C CA . ASP A 1 257 ? 6.000 -22.730 -18.208 1.00 90.19 257 ASP A CA 1
ATOM 2176 C C . ASP A 1 257 ? 5.818 -23.834 -19.277 1.00 90.19 257 ASP A C 1
ATOM 2178 O O . ASP A 1 257 ? 6.736 -24.623 -19.507 1.00 90.19 257 ASP A O 1
ATOM 2182 N N . ASP A 1 258 ? 4.685 -23.847 -19.997 1.00 89.62 258 ASP A N 1
ATOM 2183 C CA . ASP A 1 258 ? 4.435 -24.686 -21.178 1.00 89.62 258 ASP A CA 1
ATOM 2184 C C . ASP A 1 258 ? 3.965 -23.850 -22.386 1.00 89.62 258 ASP A C 1
ATOM 2186 O O . ASP A 1 258 ? 3.241 -22.865 -22.255 1.00 89.62 258 ASP A O 1
ATOM 2190 N N . LYS A 1 259 ? 4.329 -24.249 -23.612 1.00 88.31 259 LYS A N 1
ATOM 2191 C CA . LYS A 1 259 ? 3.932 -23.526 -24.840 1.00 88.31 259 LYS A CA 1
ATOM 2192 C C . LYS A 1 259 ? 2.418 -23.406 -25.013 1.00 88.31 259 LYS A C 1
ATOM 2194 O O . LYS A 1 259 ? 1.963 -22.429 -25.612 1.00 88.31 259 LYS A O 1
ATOM 2199 N N . HIS A 1 260 ? 1.650 -24.377 -24.528 1.00 87.50 260 HIS A N 1
ATOM 2200 C CA . HIS A 1 260 ? 0.192 -24.344 -24.573 1.00 87.50 260 HIS A CA 1
ATOM 2201 C C . HIS A 1 260 ? -0.388 -23.238 -23.679 1.00 87.50 260 HIS A C 1
ATOM 2203 O O . HIS A 1 260 ? -1.457 -22.705 -23.981 1.00 87.50 260 HIS A O 1
ATOM 2209 N N . ASP A 1 261 ? 0.338 -22.797 -22.649 1.00 89.06 261 ASP A N 1
ATOM 2210 C CA . ASP A 1 261 ? -0.115 -21.740 -21.742 1.00 89.06 261 ASP A CA 1
ATOM 2211 C C . ASP A 1 261 ? -0.293 -20.387 -22.449 1.00 89.06 261 ASP A C 1
ATOM 2213 O O . ASP A 1 261 ? -1.118 -19.564 -22.037 1.00 89.06 261 ASP A O 1
ATOM 2217 N N . PHE A 1 262 ? 0.408 -20.169 -23.570 1.00 86.06 262 PHE A N 1
ATOM 2218 C CA . PHE A 1 262 ? 0.170 -19.010 -24.431 1.00 86.06 262 PHE A CA 1
ATOM 2219 C C . PHE A 1 262 ? -1.249 -18.993 -25.013 1.00 86.06 262 PHE A C 1
ATOM 2221 O O . PHE A 1 262 ? -1.799 -17.916 -25.238 1.00 86.06 262 PHE A O 1
ATOM 2228 N N . GLU A 1 263 ? -1.823 -20.162 -25.300 1.00 83.38 263 GLU A N 1
ATOM 2229 C CA . GLU A 1 263 ? -3.139 -20.309 -25.936 1.00 83.38 263 GLU A CA 1
ATOM 2230 C C . GLU A 1 263 ? -4.269 -20.202 -24.912 1.00 83.38 263 GLU A C 1
ATOM 2232 O O . GLU A 1 263 ? -5.313 -19.616 -25.201 1.00 83.38 263 GLU A O 1
ATOM 2237 N N . VAL A 1 264 ? -4.046 -20.724 -23.702 1.00 84.69 264 VAL A N 1
ATOM 2238 C CA . VAL A 1 264 ? -5.023 -20.679 -22.601 1.00 84.69 264 VAL A CA 1
ATOM 2239 C C . VAL A 1 264 ? -4.909 -19.419 -21.732 1.00 84.69 264 VAL A C 1
ATOM 2241 O O . VAL A 1 264 ? -5.718 -19.225 -20.827 1.00 84.69 264 VAL A O 1
ATOM 2244 N N . GLY A 1 265 ? -3.952 -18.531 -22.026 1.00 78.88 265 GLY A N 1
ATOM 2245 C CA . GLY A 1 265 ? -3.821 -17.214 -21.393 1.00 78.88 265 GLY A CA 1
ATOM 2246 C C . GLY A 1 265 ? -3.214 -17.239 -19.989 1.00 78.88 265 GLY A C 1
ATOM 2247 O O . GLY A 1 265 ? -3.427 -16.303 -19.218 1.00 78.88 265 GLY A O 1
ATOM 2248 N N . VAL A 1 266 ? -2.462 -18.286 -19.649 1.00 85.81 266 VAL A N 1
ATOM 2249 C CA . VAL A 1 266 ? -1.822 -18.457 -18.336 1.00 85.81 266 VAL A CA 1
ATOM 2250 C C . VAL A 1 266 ? -0.355 -18.045 -18.450 1.00 85.81 266 VAL A C 1
ATOM 2252 O O . VAL A 1 266 ? 0.534 -18.873 -18.566 1.00 85.81 266 VAL A O 1
ATOM 2255 N N . ALA A 1 267 ? -0.086 -16.740 -18.469 1.00 86.19 267 ALA A N 1
ATOM 2256 C CA . ALA A 1 267 ? 1.267 -16.233 -18.699 1.00 86.19 267 ALA A CA 1
ATOM 2257 C C . ALA A 1 267 ? 1.688 -15.192 -17.668 1.00 86.19 267 ALA A C 1
ATOM 2259 O O . ALA A 1 267 ? 0.866 -14.427 -17.154 1.00 86.19 267 ALA A O 1
ATOM 2260 N N . LYS A 1 268 ? 2.993 -15.133 -17.413 1.00 88.81 268 LYS A N 1
ATOM 2261 C CA . LYS A 1 268 ? 3.628 -14.067 -16.639 1.00 88.81 268 LYS A CA 1
ATOM 2262 C C . LYS A 1 268 ? 4.104 -12.979 -17.591 1.00 88.81 268 LYS A C 1
ATOM 2264 O O . LYS A 1 268 ? 4.622 -13.272 -18.666 1.00 88.81 268 LYS A O 1
ATOM 2269 N N . TYR A 1 269 ? 3.941 -11.726 -17.186 1.00 89.44 269 TYR A N 1
ATOM 2270 C CA . TYR A 1 269 ? 4.351 -10.571 -17.977 1.00 89.44 269 TYR A CA 1
ATOM 2271 C C . TYR A 1 269 ? 5.427 -9.796 -17.234 1.00 89.44 269 TYR A C 1
ATOM 2273 O O . TYR A 1 269 ? 5.263 -9.498 -16.051 1.00 89.44 269 TYR A O 1
ATOM 2281 N N . TYR A 1 270 ? 6.501 -9.454 -17.939 1.00 91.50 270 TYR A N 1
ATOM 2282 C CA . TYR A 1 270 ? 7.641 -8.738 -17.377 1.00 91.50 270 TYR A CA 1
ATOM 2283 C C . TYR A 1 270 ? 8.007 -7.521 -18.220 1.00 91.50 270 TYR A C 1
ATOM 2285 O O . TYR A 1 270 ? 7.935 -7.552 -19.454 1.00 91.50 270 TYR A O 1
ATOM 2293 N N . LEU A 1 271 ? 8.445 -6.464 -17.534 1.00 93.00 271 LEU A N 1
ATOM 2294 C CA . LEU A 1 271 ? 9.140 -5.339 -18.151 1.00 93.00 271 LEU A CA 1
ATOM 2295 C C . LEU A 1 271 ? 10.610 -5.710 -18.270 1.00 93.00 271 LEU A C 1
ATOM 2297 O O . LEU A 1 271 ? 11.253 -6.010 -17.268 1.00 93.00 271 LEU A O 1
ATOM 2301 N N . CYS A 1 272 ? 11.125 -5.706 -19.489 1.00 93.69 272 CYS A N 1
ATOM 2302 C CA . CYS A 1 272 ? 12.508 -6.012 -19.799 1.00 93.69 272 CYS A CA 1
ATOM 2303 C C . CYS A 1 272 ? 13.234 -4.737 -20.222 1.00 93.69 272 CYS A C 1
ATOM 2305 O O . CYS A 1 272 ? 12.720 -3.948 -21.017 1.00 93.69 272 CYS A O 1
ATOM 2307 N N . TYR A 1 273 ? 14.424 -4.535 -19.669 1.00 93.44 273 TYR A N 1
ATOM 2308 C CA . TYR A 1 273 ? 15.247 -3.348 -19.909 1.00 93.44 273 TYR A CA 1
ATOM 2309 C C . TYR A 1 273 ? 16.581 -3.679 -20.586 1.00 93.44 273 TYR A C 1
ATOM 2311 O O . TYR A 1 273 ? 17.416 -2.801 -20.784 1.00 93.44 273 TYR A O 1
ATOM 2319 N N . GLY A 1 274 ? 16.793 -4.937 -20.980 1.00 92.56 274 GLY A N 1
ATOM 2320 C CA . GLY A 1 274 ? 17.988 -5.321 -21.715 1.00 92.56 274 GLY A CA 1
ATOM 2321 C C . GLY A 1 274 ? 18.181 -6.824 -21.855 1.00 92.56 274 GLY A C 1
ATOM 2322 O O . GLY A 1 274 ? 17.427 -7.635 -21.322 1.00 92.56 274 GLY A O 1
ATOM 2323 N N . LEU A 1 275 ? 19.232 -7.177 -22.587 1.00 92.31 275 LEU A N 1
ATOM 2324 C CA . LEU A 1 275 ? 19.744 -8.533 -22.744 1.00 92.31 275 LEU A CA 1
ATOM 2325 C C . LEU A 1 275 ? 21.265 -8.458 -22.600 1.00 92.31 275 LEU A C 1
ATOM 2327 O O . LEU A 1 275 ? 21.925 -7.799 -23.409 1.00 92.31 275 LEU A O 1
ATOM 2331 N N . GLU A 1 276 ? 21.805 -9.109 -21.574 1.00 91.62 276 GLU A N 1
ATOM 2332 C CA . GLU A 1 276 ? 23.237 -9.139 -21.269 1.00 91.62 276 GLU A CA 1
ATOM 2333 C C . GLU A 1 276 ? 23.667 -10.557 -20.905 1.00 91.62 276 GLU A C 1
ATOM 2335 O O . GLU A 1 276 ? 22.992 -11.227 -20.130 1.00 91.62 276 GLU A O 1
ATOM 2340 N N . ASN A 1 277 ? 24.801 -11.015 -21.446 1.00 90.12 277 ASN A N 1
ATOM 2341 C CA . ASN A 1 277 ? 25.361 -12.345 -21.164 1.00 90.12 277 ASN A CA 1
ATOM 2342 C C . ASN A 1 277 ? 24.323 -13.481 -21.285 1.00 90.12 277 ASN A C 1
ATOM 2344 O O . ASN A 1 277 ? 24.210 -14.316 -20.391 1.00 90.12 277 ASN A O 1
ATOM 2348 N N . ASP A 1 278 ? 23.539 -13.462 -22.369 1.00 92.12 278 ASP A N 1
ATOM 2349 C CA . ASP A 1 278 ? 22.442 -14.403 -22.637 1.00 92.12 278 ASP A CA 1
ATOM 2350 C C . ASP A 1 278 ? 21.347 -14.437 -21.560 1.00 92.12 278 ASP A C 1
ATOM 2352 O O . ASP A 1 278 ? 20.667 -15.446 -21.376 1.00 92.12 278 ASP A O 1
ATOM 2356 N N . LYS A 1 279 ? 21.131 -13.314 -20.868 1.00 95.56 279 LYS A N 1
ATOM 2357 C CA . LYS A 1 279 ? 20.054 -13.147 -19.892 1.00 95.56 279 LYS A CA 1
ATOM 2358 C C . LYS A 1 279 ? 19.247 -11.884 -20.141 1.00 95.56 279 LYS A C 1
ATOM 2360 O O . LYS A 1 279 ? 19.796 -10.786 -20.217 1.00 95.56 279 LYS A O 1
ATOM 2365 N N . PHE A 1 280 ? 17.932 -12.034 -20.240 1.00 94.81 280 PHE A N 1
ATOM 2366 C CA . PHE A 1 280 ? 17.009 -10.908 -20.218 1.00 94.81 280 PHE A CA 1
ATOM 2367 C C . PHE A 1 280 ? 17.021 -10.276 -18.833 1.00 94.81 280 PHE A C 1
ATOM 2369 O O . PHE A 1 280 ? 16.856 -10.978 -17.837 1.00 94.81 280 PHE A O 1
ATOM 2376 N N . LEU A 1 281 ? 17.181 -8.959 -18.783 1.00 95.50 281 LEU A N 1
ATOM 2377 C CA . LEU A 1 281 ? 17.118 -8.179 -17.557 1.00 95.50 281 LEU A CA 1
ATOM 2378 C C . LEU A 1 281 ? 15.683 -7.694 -17.358 1.00 95.50 281 LEU A C 1
ATOM 2380 O O . LEU A 1 281 ? 15.151 -6.984 -18.217 1.00 95.50 281 LEU A O 1
ATOM 2384 N N . ILE A 1 282 ? 15.043 -8.096 -16.261 1.00 94.56 282 ILE A N 1
ATOM 2385 C CA . ILE A 1 282 ? 13.610 -7.890 -16.035 1.00 94.56 282 ILE A CA 1
ATOM 2386 C C . ILE A 1 282 ? 13.304 -7.232 -14.690 1.00 94.56 282 ILE A C 1
ATOM 2388 O O . ILE A 1 282 ? 14.068 -7.341 -13.733 1.00 94.56 282 ILE A O 1
ATOM 2392 N N . ILE A 1 283 ? 12.144 -6.584 -14.615 1.00 91.44 283 ILE A N 1
ATOM 2393 C CA . ILE A 1 283 ? 11.549 -6.087 -13.372 1.00 91.44 283 ILE A CA 1
ATOM 2394 C C . ILE A 1 283 ? 10.488 -7.087 -12.902 1.00 91.44 283 ILE A C 1
ATOM 2396 O O . ILE A 1 283 ? 9.544 -7.387 -13.638 1.00 91.44 283 ILE A O 1
ATOM 2400 N N . SER A 1 284 ? 10.631 -7.567 -11.668 1.00 84.50 284 SER A N 1
ATOM 2401 C CA . SER A 1 284 ? 9.718 -8.490 -10.988 1.00 84.50 284 SER A CA 1
ATOM 2402 C C . SER A 1 284 ? 9.307 -7.874 -9.648 1.00 84.50 284 SER A C 1
ATOM 2404 O O . SER A 1 284 ? 10.019 -7.968 -8.649 1.00 84.50 284 SER A O 1
ATOM 2406 N N . GLY A 1 285 ? 8.187 -7.149 -9.649 1.00 78.19 285 GLY A N 1
ATOM 2407 C CA . GLY A 1 285 ? 7.772 -6.330 -8.510 1.00 78.19 285 GLY A CA 1
ATOM 2408 C C . GLY A 1 285 ? 8.747 -5.196 -8.215 1.00 78.19 285 GLY A C 1
ATOM 2409 O O . GLY A 1 285 ? 8.951 -4.323 -9.058 1.00 78.19 285 GLY A O 1
ATOM 2410 N N . ASP A 1 286 ? 9.328 -5.203 -7.020 1.00 79.25 286 ASP A N 1
ATOM 2411 C CA . ASP A 1 286 ? 10.341 -4.249 -6.570 1.00 79.25 286 ASP A CA 1
ATOM 2412 C C . ASP A 1 286 ? 11.779 -4.753 -6.798 1.00 79.25 286 ASP A C 1
ATOM 2414 O O . ASP A 1 286 ? 12.733 -4.166 -6.298 1.00 79.25 286 ASP A O 1
ATOM 2418 N N . LYS A 1 287 ? 11.970 -5.833 -7.566 1.00 86.12 287 LYS A N 1
ATOM 2419 C CA . LYS A 1 287 ? 13.289 -6.435 -7.802 1.00 86.12 287 LYS A CA 1
ATOM 2420 C C . LYS A 1 287 ? 13.694 -6.411 -9.263 1.00 86.12 287 LYS A C 1
ATOM 2422 O O . LYS A 1 287 ? 12.870 -6.543 -10.169 1.00 86.12 287 LYS A O 1
ATOM 2427 N N . LEU A 1 288 ? 15.004 -6.307 -9.461 1.00 91.81 288 LEU A N 1
ATOM 2428 C CA . LEU A 1 288 ? 15.659 -6.589 -10.729 1.00 91.81 288 LEU A CA 1
ATOM 2429 C C . LEU A 1 288 ? 16.082 -8.055 -10.740 1.00 91.81 288 LEU A C 1
ATOM 2431 O O . LEU A 1 288 ? 16.813 -8.510 -9.859 1.00 91.81 288 LEU A O 1
ATOM 2435 N N . GLU A 1 289 ? 15.594 -8.791 -11.727 1.00 93.31 289 GLU A N 1
ATOM 2436 C CA . GLU A 1 289 ? 15.840 -10.219 -11.897 1.00 93.31 289 GLU A CA 1
ATOM 2437 C C . GLU A 1 289 ? 16.313 -10.506 -13.324 1.00 93.31 289 GLU A C 1
ATOM 2439 O O . GLU A 1 289 ? 16.332 -9.631 -14.194 1.00 93.31 289 GLU A O 1
ATOM 2444 N N . THR A 1 290 ? 16.707 -11.753 -13.572 1.00 94.94 290 THR A N 1
ATOM 2445 C CA . THR A 1 290 ? 17.161 -12.191 -14.891 1.00 94.94 290 THR A CA 1
ATOM 2446 C C . THR A 1 290 ? 16.448 -13.455 -15.340 1.00 94.94 290 THR A C 1
ATOM 2448 O O . THR A 1 290 ? 16.264 -14.361 -14.529 1.00 94.94 290 THR A O 1
ATOM 2451 N N . LEU A 1 291 ? 16.142 -13.556 -16.633 1.00 94.25 291 LEU A N 1
ATOM 2452 C CA . LEU A 1 291 ? 15.665 -14.785 -17.276 1.00 94.25 291 LEU A CA 1
ATOM 2453 C C . LEU A 1 291 ? 16.664 -15.247 -18.334 1.00 94.25 291 LEU A C 1
ATOM 2455 O O . LEU A 1 291 ? 17.120 -14.438 -19.138 1.00 94.25 291 LEU A O 1
ATOM 2459 N N . ASP A 1 292 ? 16.984 -16.538 -18.367 1.00 94.62 292 ASP A N 1
ATOM 2460 C CA . ASP A 1 292 ? 17.907 -17.080 -19.366 1.00 94.62 292 ASP A CA 1
ATOM 2461 C C . ASP A 1 292 ? 17.316 -16.999 -20.784 1.00 94.62 292 ASP A C 1
ATOM 2463 O O . ASP A 1 292 ? 16.148 -17.328 -21.019 1.00 94.62 292 ASP A O 1
ATOM 2467 N N . LYS A 1 293 ? 18.142 -16.588 -21.755 1.00 93.25 293 LYS A N 1
ATOM 2468 C CA . LYS A 1 293 ? 17.779 -16.501 -23.180 1.00 93.25 293 LYS A CA 1
ATOM 2469 C C . LYS A 1 293 ? 17.376 -17.860 -23.755 1.00 93.25 293 LYS A C 1
ATOM 2471 O O . LYS A 1 293 ? 16.550 -17.899 -24.662 1.00 93.25 293 LYS A O 1
ATOM 2476 N N . SER A 1 294 ? 17.858 -18.967 -23.184 1.00 93.19 294 SER A N 1
ATOM 2477 C CA . SER A 1 294 ? 17.456 -20.316 -23.601 1.00 93.19 294 SER A CA 1
ATOM 2478 C C . SER A 1 294 ? 15.941 -20.523 -23.544 1.00 93.19 294 SER A C 1
ATOM 2480 O O . SER A 1 294 ? 15.399 -21.212 -24.397 1.00 93.19 294 SER A O 1
ATOM 2482 N N . LEU A 1 295 ? 15.231 -19.867 -22.619 1.00 93.06 295 LEU A N 1
ATOM 2483 C CA . LEU A 1 295 ? 13.766 -19.923 -22.551 1.00 93.06 295 LEU A CA 1
ATOM 2484 C C . LEU A 1 295 ? 13.107 -19.291 -23.789 1.00 93.06 295 LEU A C 1
ATOM 2486 O O . LEU A 1 295 ? 12.056 -19.743 -24.240 1.00 93.06 295 LEU A O 1
ATOM 2490 N N . TYR A 1 296 ? 13.718 -18.255 -24.366 1.00 92.19 296 TYR A N 1
ATOM 2491 C CA . TYR A 1 296 ? 13.280 -17.690 -25.642 1.00 92.19 296 TYR A CA 1
ATOM 2492 C C . TYR A 1 296 ? 13.571 -18.645 -26.803 1.00 92.19 296 TYR A C 1
ATOM 2494 O O . TYR A 1 296 ? 12.679 -18.894 -27.614 1.00 92.19 296 TYR A O 1
ATOM 2502 N N . ASP A 1 297 ? 14.761 -19.245 -26.839 1.00 91.12 297 ASP A N 1
ATOM 2503 C CA . ASP A 1 297 ? 15.150 -20.201 -27.886 1.00 91.12 297 ASP A CA 1
ATOM 2504 C C . ASP A 1 297 ? 14.288 -21.478 -27.854 1.00 91.12 297 ASP A C 1
ATOM 2506 O O . ASP A 1 297 ? 13.924 -22.038 -28.892 1.00 91.12 297 ASP A O 1
ATOM 2510 N N . GLU A 1 298 ? 13.882 -21.906 -26.659 1.00 92.38 298 GLU A N 1
ATOM 2511 C CA . GLU A 1 298 ? 12.938 -22.999 -26.435 1.00 92.38 298 GLU A CA 1
ATOM 2512 C C . GLU A 1 298 ? 11.502 -22.619 -26.813 1.00 92.38 298 GLU A C 1
ATOM 2514 O O . GLU A 1 298 ? 10.666 -23.507 -26.984 1.00 92.38 298 GLU A O 1
ATOM 2519 N N . GLY A 1 299 ? 11.203 -21.332 -27.014 1.00 91.69 299 GLY A N 1
ATOM 2520 C CA . GLY A 1 299 ? 9.885 -20.811 -27.372 1.00 91.69 299 GLY A CA 1
ATOM 2521 C C . GLY A 1 299 ? 8.929 -20.650 -26.189 1.00 91.69 299 GLY A C 1
ATOM 2522 O O . GLY A 1 299 ? 7.720 -20.691 -26.406 1.00 91.69 299 GLY A O 1
ATOM 2523 N N . LEU A 1 300 ? 9.456 -20.501 -24.970 1.00 94.69 300 LEU A N 1
ATOM 2524 C CA . LEU A 1 300 ? 8.729 -20.233 -23.718 1.00 94.69 300 LEU A CA 1
ATOM 2525 C C . LEU A 1 300 ? 8.655 -18.733 -23.380 1.00 94.69 300 LEU A C 1
ATOM 2527 O O . LEU A 1 300 ? 7.927 -18.329 -22.474 1.00 94.69 300 LEU A O 1
ATOM 2531 N N . ILE A 1 301 ? 9.365 -17.888 -24.133 1.00 94.38 301 ILE A N 1
ATOM 2532 C CA . ILE A 1 301 ? 9.255 -16.426 -24.070 1.00 94.38 301 ILE A CA 1
ATOM 2533 C C . ILE A 1 301 ? 8.745 -15.900 -25.411 1.00 94.38 301 ILE A C 1
ATOM 2535 O O . ILE A 1 301 ? 9.293 -16.212 -26.467 1.00 94.38 301 ILE A O 1
ATOM 2539 N N . ARG A 1 302 ? 7.725 -15.042 -25.368 1.00 91.25 302 ARG A N 1
ATOM 2540 C CA . ARG A 1 302 ? 7.311 -14.191 -26.489 1.00 91.25 302 ARG A CA 1
ATOM 2541 C C . ARG A 1 302 ? 7.595 -12.737 -26.156 1.00 91.25 302 ARG A C 1
ATOM 2543 O O . ARG A 1 302 ? 7.206 -12.251 -25.097 1.00 91.25 302 ARG A O 1
ATOM 2550 N N . ILE A 1 303 ? 8.233 -12.035 -27.083 1.00 91.00 303 ILE A N 1
ATOM 2551 C CA . ILE A 1 303 ? 8.452 -10.593 -26.978 1.00 91.00 303 ILE A CA 1
ATOM 2552 C C . ILE A 1 303 ? 7.263 -9.902 -27.641 1.00 91.00 303 ILE A C 1
ATOM 2554 O O . ILE A 1 303 ? 6.986 -10.125 -28.818 1.00 91.00 303 ILE A O 1
ATOM 2558 N N . LEU A 1 304 ? 6.523 -9.120 -26.864 1.00 87.25 304 LEU A N 1
ATOM 2559 C CA . LEU A 1 304 ? 5.309 -8.430 -27.302 1.00 87.25 304 LEU A CA 1
ATOM 2560 C C . LEU A 1 304 ? 5.599 -7.035 -27.866 1.00 87.25 304 LEU A C 1
ATOM 2562 O O . LEU A 1 304 ? 4.827 -6.5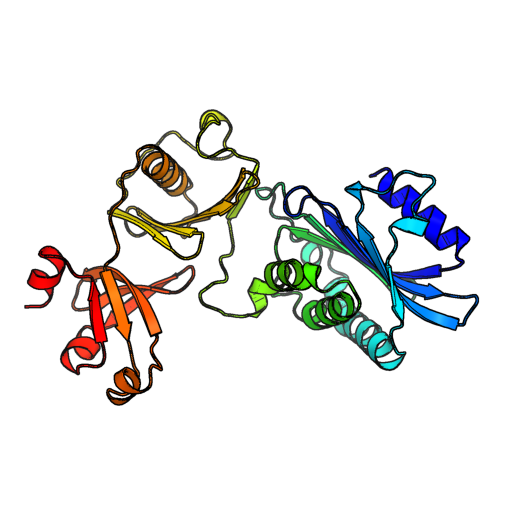32 -28.676 1.00 87.25 304 LEU A O 1
ATOM 2566 N N . ASP A 1 305 ? 6.684 -6.411 -27.410 1.00 81.44 305 ASP A N 1
ATOM 2567 C CA . ASP A 1 305 ? 7.131 -5.076 -27.814 1.00 81.44 305 ASP A CA 1
ATOM 2568 C C . ASP A 1 305 ? 8.671 -5.095 -27.802 1.00 81.44 305 ASP A C 1
ATOM 2570 O O . ASP A 1 305 ? 9.265 -5.295 -26.736 1.00 81.44 305 ASP A O 1
ATOM 2574 N N . SER A 1 306 ? 9.306 -5.001 -28.978 1.00 78.81 306 SER A N 1
ATOM 2575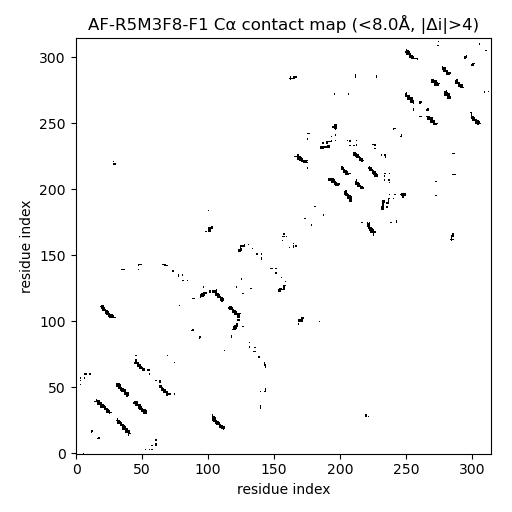 C CA . SER A 1 306 ? 10.768 -4.992 -29.168 1.00 78.81 306 SER A CA 1
ATOM 2576 C C . SER A 1 306 ? 11.216 -3.748 -29.937 1.00 78.81 306 SER A C 1
ATOM 2578 O O . SER A 1 306 ? 10.407 -3.048 -30.550 1.00 78.81 306 SER A O 1
ATOM 2580 N N . ASP A 1 307 ? 12.519 -3.471 -29.917 1.00 78.69 307 ASP A N 1
ATOM 2581 C CA . ASP A 1 307 ? 13.139 -2.485 -30.797 1.00 78.69 307 ASP A CA 1
ATOM 2582 C C . ASP A 1 307 ? 14.293 -3.090 -31.614 1.00 78.69 307 ASP A C 1
ATOM 2584 O O . ASP A 1 307 ? 14.709 -4.236 -31.437 1.00 78.69 307 ASP A O 1
ATOM 2588 N N . LEU A 1 308 ? 14.849 -2.266 -32.505 1.00 72.88 308 LEU A N 1
ATOM 2589 C CA . LEU A 1 308 ? 15.988 -2.626 -33.350 1.00 72.88 308 LEU A CA 1
ATOM 2590 C C . LEU A 1 308 ? 17.256 -2.996 -32.564 1.00 72.88 308 LEU A C 1
ATOM 2592 O O . LEU A 1 308 ? 18.149 -3.619 -33.141 1.00 72.88 308 LEU A O 1
ATOM 2596 N N . GLU A 1 309 ? 17.400 -2.559 -31.312 1.00 78.00 309 GLU A N 1
ATOM 2597 C CA . GLU A 1 309 ? 18.563 -2.877 -30.485 1.00 78.00 309 GLU A CA 1
ATOM 2598 C C . GLU A 1 309 ? 18.436 -4.290 -29.911 1.00 78.00 309 GLU A C 1
ATOM 2600 O O . GLU A 1 309 ? 19.352 -5.104 -30.075 1.00 78.00 309 GLU A O 1
ATOM 2605 N N . LEU A 1 310 ? 17.285 -4.612 -29.318 1.00 80.81 310 LEU A N 1
ATOM 2606 C CA . LEU A 1 310 ? 16.996 -5.942 -28.796 1.00 80.81 310 LEU A CA 1
ATOM 2607 C C . LEU A 1 310 ? 16.993 -6.983 -29.921 1.00 80.81 310 LEU A C 1
ATOM 2609 O O . LEU A 1 310 ? 17.646 -8.019 -29.797 1.00 80.81 310 LEU A O 1
ATOM 2613 N N . ASP A 1 311 ? 16.369 -6.676 -31.060 1.00 81.69 311 ASP A N 1
ATOM 2614 C CA . ASP A 1 311 ? 16.329 -7.566 -32.228 1.00 81.69 311 ASP A CA 1
ATOM 2615 C C . ASP A 1 311 ? 17.732 -7.915 -32.758 1.00 81.69 311 ASP A C 1
ATOM 2617 O O . ASP A 1 311 ? 17.943 -8.995 -33.315 1.00 81.69 311 ASP A O 1
ATOM 2621 N N . LYS A 1 312 ? 18.715 -7.014 -32.603 1.00 79.75 312 LYS A N 1
ATOM 2622 C CA . LYS A 1 312 ? 20.118 -7.289 -32.955 1.00 79.75 312 LYS A CA 1
ATOM 2623 C C . LYS A 1 312 ? 20.802 -8.194 -31.938 1.00 79.75 312 LYS A C 1
ATOM 2625 O O . LYS A 1 312 ? 21.579 -9.041 -32.357 1.00 79.75 312 LYS A O 1
ATOM 2630 N N . LYS A 1 313 ? 20.529 -8.018 -30.641 1.00 81.44 313 LYS A N 1
ATOM 2631 C CA . LYS A 1 313 ? 21.096 -8.840 -29.552 1.00 81.44 313 LYS A CA 1
ATOM 2632 C C . LYS A 1 313 ? 20.518 -10.265 -29.516 1.00 81.44 313 LYS A C 1
ATOM 2634 O O . LYS A 1 313 ? 21.119 -11.168 -28.937 1.00 81.44 313 LYS A O 1
ATOM 2639 N N . LEU A 1 314 ? 19.349 -10.474 -30.120 1.00 81.56 314 LEU A N 1
ATOM 2640 C CA . LEU A 1 314 ? 18.708 -11.788 -30.208 1.00 81.56 314 LEU A CA 1
ATOM 2641 C C . LEU A 1 314 ? 19.288 -12.687 -31.310 1.00 81.56 314 LEU A C 1
ATOM 2643 O O . LEU A 1 314 ? 19.192 -13.906 -31.167 1.00 81.56 314 LEU A O 1
ATOM 2647 N N . LYS A 1 315 ? 19.881 -12.109 -32.363 1.00 76.50 315 LYS A N 1
ATOM 2648 C CA . LYS A 1 315 ? 20.521 -12.833 -33.479 1.00 76.50 315 LYS A CA 1
ATOM 2649 C C . LYS A 1 315 ? 21.872 -13.423 -33.100 1.00 76.50 315 LYS A C 1
ATOM 2651 O O . LYS A 1 315 ? 22.206 -14.467 -33.696 1.00 76.50 315 LYS A O 1
#